Protein AF-0000000084444828 (afdb_homodimer)

Nearest PDB structures (foldseek):
  5mym-assembly2_C  TM=7.557E-01  e=2.556E-04  Mycobacterium tuberculosis H37Rv
  3hta-assembly1_B  TM=6.769E-01  e=1.733E-04  Streptomyces lividans
  5wm9-assembly1_A  TM=7.218E-01  e=3.956E-04  Mycobacterium tuberculosis H37Rv
  5nim-assembly1_A  TM=7.339E-01  e=4.359E-04  Mycobacterium tuberculosis
  3qpl-assembly1_A  TM=7.411E-01  e=9.949E-04  Mycobacterium tuberculosis

Structure (mmCIF, N/CA/C/O backbone):
data_AF-0000000084444828-model_v1
#
loop_
_entity.id
_entity.type
_entity.pdbx_description
1 polymer 'HTH tetR-type domain-containing protein'
#
loop_
_atom_site.group_PDB
_atom_site.id
_atom_site.type_symbol
_atom_site.label_atom_id
_atom_site.label_alt_id
_atom_site.label_comp_id
_atom_site.label_asym_id
_atom_site.label_entity_id
_atom_site.label_seq_id
_atom_site.pdbx_PDB_ins_code
_atom_site.Cartn_x
_atom_site.Cartn_y
_atom_site.Cartn_z
_atom_site.occupancy
_atom_site.B_iso_or_equiv
_atom_site.auth_seq_id
_atom_site.auth_comp_id
_atom_site.auth_asym_id
_atom_site.auth_atom_id
_atom_site.pdbx_PDB_model_num
ATOM 1 N N . MET A 1 1 ? -40.469 11.07 9.906 1 46.34 1 MET A N 1
ATOM 2 C CA . MET A 1 1 ? -39.156 10.492 9.641 1 46.34 1 MET A CA 1
ATOM 3 C C . MET A 1 1 ? -38.281 10.492 10.898 1 46.34 1 MET A C 1
ATOM 5 O O . MET A 1 1 ? -38.094 11.547 11.508 1 46.34 1 MET A O 1
ATOM 9 N N . ASP A 1 2 ? -38.031 9.398 11.523 1 54.06 2 ASP A N 1
ATOM 10 C CA . ASP A 1 2 ? -37.406 9.273 12.828 1 5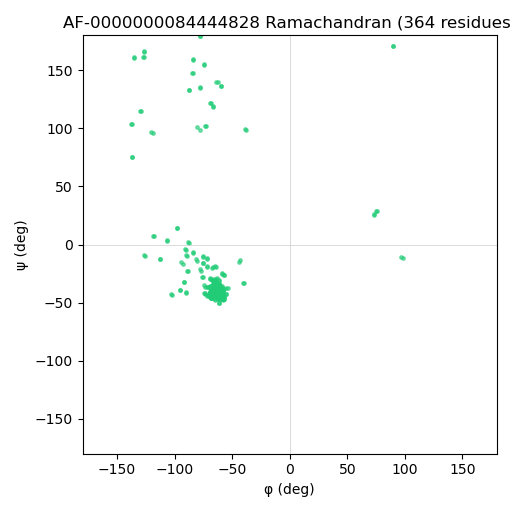4.06 2 ASP A CA 1
ATOM 11 C C . ASP A 1 2 ? -35.969 9.828 12.805 1 54.06 2 ASP A C 1
ATOM 13 O O . ASP A 1 2 ? -35.375 9.914 11.734 1 54.06 2 ASP A O 1
ATOM 17 N N . ASN A 1 3 ? -35.625 10.539 13.906 1 55 3 ASN A N 1
ATOM 18 C CA . ASN A 1 3 ? -34.344 11.172 14.102 1 55 3 ASN A CA 1
ATOM 19 C C . ASN A 1 3 ? -33.188 10.289 13.609 1 55 3 ASN A C 1
ATOM 21 O O . ASN A 1 3 ? -32.188 10.789 13.094 1 55 3 ASN A O 1
ATOM 25 N N . ARG A 1 4 ? -33.438 9.078 13.773 1 53.44 4 ARG A N 1
ATOM 26 C CA . ARG A 1 4 ? -32.406 8.125 13.367 1 53.44 4 ARG A CA 1
ATOM 27 C C . ARG A 1 4 ? -32.281 8.055 11.852 1 53.44 4 ARG A C 1
ATOM 29 O O . ARG A 1 4 ? -31.172 7.969 11.312 1 53.44 4 ARG A O 1
ATOM 36 N N . THR A 1 5 ? -33.375 8.016 11.203 1 54.97 5 THR A N 1
ATOM 37 C CA . THR A 1 5 ? -33.375 7.992 9.742 1 54.97 5 THR A CA 1
ATOM 38 C C . THR A 1 5 ? -32.781 9.273 9.172 1 54.97 5 THR A C 1
ATOM 40 O O . THR A 1 5 ? -32.031 9.234 8.195 1 54.97 5 THR A O 1
ATOM 43 N N . ARG A 1 6 ? -33.188 10.32 9.742 1 57.5 6 ARG A N 1
ATOM 44 C CA . ARG A 1 6 ? -32.656 11.609 9.289 1 57.5 6 ARG A CA 1
ATOM 45 C C . ARG A 1 6 ? -31.141 11.688 9.477 1 57.5 6 ARG A C 1
ATOM 47 O O . ARG A 1 6 ? -30.438 12.227 8.625 1 57.5 6 ARG A O 1
ATOM 54 N N . SER A 1 7 ? -30.734 11.023 10.562 1 69.31 7 SER A N 1
ATOM 55 C CA . SER A 1 7 ? -29.312 11 10.883 1 69.31 7 SER A CA 1
ATOM 56 C C . SER A 1 7 ? -28.531 10.164 9.867 1 69.31 7 SER A C 1
ATOM 58 O O . SER A 1 7 ? -27.469 10.578 9.414 1 69.31 7 SER A O 1
ATOM 60 N N . HIS A 1 8 ? -29.234 9.148 9.492 1 71.06 8 HIS A N 1
ATOM 61 C CA . HIS A 1 8 ? -28.578 8.266 8.531 1 71.06 8 HIS A CA 1
ATOM 62 C C . HIS A 1 8 ? -28.531 8.914 7.148 1 71.06 8 HIS A C 1
ATOM 64 O O . HIS A 1 8 ? -27.5 8.852 6.477 1 71.06 8 HIS A O 1
ATOM 70 N N . ARG A 1 9 ? -29.609 9.539 6.777 1 72.94 9 ARG A N 1
ATOM 71 C CA . ARG A 1 9 ? -29.641 10.219 5.492 1 72.94 9 ARG A CA 1
ATOM 72 C C . ARG A 1 9 ? -28.609 11.344 5.441 1 72.94 9 ARG A C 1
ATOM 74 O O . ARG A 1 9 ? -27.953 11.547 4.414 1 72.94 9 ARG A O 1
ATOM 81 N N . SER A 1 10 ? -28.5 11.953 6.566 1 82.94 10 SER A N 1
ATOM 82 C CA . SER A 1 10 ? -27.531 13.047 6.641 1 82.94 10 SER A CA 1
ATOM 83 C C . SER A 1 10 ? -26.094 12.523 6.539 1 82.94 10 SER A C 1
ATOM 85 O O . SER A 1 10 ? -25.266 13.102 5.836 1 82.94 10 SER A O 1
ATOM 87 N N . ARG A 1 11 ? -25.969 11.367 7.137 1 88.31 11 ARG A N 1
ATOM 88 C CA . ARG A 1 11 ? -24.625 10.789 7.125 1 88.31 11 ARG A CA 1
ATOM 89 C C . ARG A 1 11 ? -24.219 10.367 5.719 1 88.31 11 ARG A C 1
ATOM 91 O O . ARG A 1 11 ? -23.109 10.633 5.281 1 88.31 11 ARG A O 1
ATOM 98 N N . VAL A 1 12 ? -25.188 9.867 5.039 1 89.25 12 VAL A N 1
ATOM 99 C CA . VAL A 1 12 ? -24.938 9.414 3.678 1 89.25 12 VAL A CA 1
ATOM 100 C C . VAL A 1 12 ? -24.641 10.617 2.777 1 89.25 12 VAL A C 1
ATOM 102 O O . VAL A 1 12 ? -23.734 10.57 1.941 1 89.25 12 VAL A O 1
ATOM 105 N N . ALA A 1 13 ? -25.328 11.609 2.994 1 91.12 13 ALA A N 1
ATOM 106 C CA . ALA A 1 13 ? -25.141 12.82 2.207 1 91.12 13 ALA A CA 1
ATOM 107 C C . ALA A 1 13 ? -23.75 13.414 2.445 1 91.12 13 ALA A C 1
ATOM 109 O O . ALA A 1 13 ? -23.109 13.914 1.516 1 91.12 13 ALA A O 1
ATOM 110 N N . ILE A 1 14 ? -23.359 13.328 3.635 1 93.5 14 ILE A N 1
ATOM 111 C CA . ILE A 1 14 ? -22.047 13.867 3.992 1 93.5 14 ILE A CA 1
ATOM 112 C C . ILE A 1 14 ? -20.953 13.016 3.357 1 93.5 14 ILE A C 1
ATOM 114 O O . ILE A 1 14 ? -19.969 13.547 2.832 1 93.5 14 ILE A O 1
ATOM 118 N N . ILE A 1 15 ? -21.172 11.773 3.387 1 92.06 15 ILE A N 1
ATOM 119 C CA . ILE A 1 15 ? -20.203 10.859 2.793 1 92.06 15 ILE A CA 1
ATOM 120 C C . ILE A 1 15 ? -20.109 11.109 1.29 1 92.06 15 ILE A C 1
ATOM 122 O O . ILE A 1 15 ? -19.016 11.156 0.729 1 92.06 15 ILE A O 1
ATOM 126 N N . GLU A 1 16 ? -21.219 11.336 0.676 1 92.62 16 GLU A N 1
ATOM 127 C CA . GLU A 1 16 ? -21.25 11.633 -0.752 1 92.62 16 GLU A CA 1
ATOM 128 C C . GLU A 1 16 ? -20.547 12.961 -1.05 1 92.62 16 GLU A C 1
ATOM 130 O O . GLU A 1 16 ? -19.812 13.07 -2.023 1 92.62 16 GLU A O 1
ATOM 135 N N . ALA A 1 17 ? -20.812 13.867 -0.24 1 94.75 17 ALA A N 1
ATOM 136 C CA . ALA A 1 17 ? -20.156 15.164 -0.383 1 94.75 17 ALA A CA 1
ATOM 137 C C . ALA A 1 17 ? -18.641 15.039 -0.244 1 94.75 17 ALA A C 1
ATOM 139 O O . ALA A 1 17 ? -17.891 15.641 -1.01 1 94.75 17 ALA A O 1
ATOM 140 N N . ALA A 1 18 ? -18.266 14.25 0.75 1 94.25 18 ALA A N 1
ATOM 141 C CA . ALA A 1 18 ? -16.844 14.031 0.973 1 94.25 18 ALA A CA 1
ATOM 142 C C . ALA A 1 18 ? -16.188 13.359 -0.238 1 94.25 18 ALA A C 1
ATOM 144 O O . ALA A 1 18 ? -15.078 13.727 -0.634 1 94.25 18 ALA A O 1
ATOM 145 N N . LEU A 1 19 ? -16.859 12.445 -0.806 1 90.75 19 LEU A N 1
ATOM 146 C CA . LEU A 1 19 ? -16.375 11.758 -1.997 1 90.75 19 LEU A CA 1
ATOM 147 C C . LEU A 1 19 ? -16.203 12.742 -3.154 1 90.75 19 LEU A C 1
ATOM 149 O O . LEU A 1 19 ? -15.219 12.672 -3.893 1 90.75 19 LEU A O 1
ATOM 153 N N . HIS A 1 20 ? -17.109 13.617 -3.277 1 92.69 20 HIS A N 1
ATOM 154 C CA . HIS A 1 20 ? -17.031 14.625 -4.328 1 92.69 20 HIS A CA 1
ATOM 155 C C . HIS A 1 20 ? -15.844 15.555 -4.121 1 92.69 20 HIS A C 1
ATOM 157 O O . HIS A 1 20 ? -15.125 15.867 -5.07 1 92.69 20 HIS A O 1
ATOM 163 N N . VAL A 1 21 ? -15.695 15.961 -2.898 1 93.69 21 VAL A N 1
ATOM 164 C CA . VAL A 1 21 ? -14.578 16.844 -2.572 1 93.69 21 VAL A CA 1
ATOM 165 C C . VAL A 1 21 ? -13.258 16.141 -2.887 1 93.69 21 VAL A C 1
ATOM 167 O O . VAL A 1 21 ? -12.367 16.719 -3.502 1 93.69 21 VAL A O 1
ATOM 170 N N . LEU A 1 22 ? -13.219 14.898 -2.545 1 88.44 22 LEU A N 1
ATOM 171 C CA . LEU A 1 22 ? -12.008 14.109 -2.768 1 88.44 22 LEU A CA 1
ATOM 172 C C . LEU A 1 22 ? -11.727 13.953 -4.258 1 88.44 22 LEU A C 1
ATOM 174 O O . LEU A 1 22 ? -10.586 14.109 -4.703 1 88.44 22 LEU A O 1
ATOM 178 N N . ALA A 1 23 ? -12.742 13.711 -5 1 86 23 ALA A N 1
ATOM 179 C CA . ALA A 1 23 ? -12.617 13.469 -6.434 1 86 23 ALA A CA 1
ATOM 180 C C . ALA A 1 23 ? -12.211 14.742 -7.172 1 86 23 ALA A C 1
ATOM 182 O O . ALA A 1 23 ? -11.391 14.703 -8.094 1 86 23 ALA A O 1
ATOM 183 N N . ARG A 1 24 ? -12.703 15.781 -6.73 1 88 24 ARG A N 1
ATOM 184 C CA . ARG A 1 24 ? -12.523 17.031 -7.449 1 88 24 ARG A CA 1
ATOM 185 C C . ARG A 1 24 ? -11.266 17.766 -6.98 1 88 24 ARG A C 1
ATOM 187 O O . ARG A 1 24 ? -10.523 18.312 -7.789 1 88 24 ARG A O 1
ATOM 194 N N . ASN A 1 25 ? -11.047 17.75 -5.605 1 87 25 ASN A N 1
ATOM 195 C CA . ASN A 1 25 ? -10.031 18.641 -5.051 1 87 25 ASN A CA 1
ATOM 196 C C . ASN A 1 25 ? -8.852 17.859 -4.484 1 87 25 ASN A C 1
ATOM 198 O O . ASN A 1 25 ? -7.797 18.422 -4.207 1 87 25 ASN A O 1
ATOM 202 N N . GLY A 1 26 ? -9.031 16.578 -4.344 1 84.06 26 GLY A N 1
ATOM 203 C CA . GLY A 1 26 ? -7.957 15.758 -3.805 1 84.06 26 GLY A CA 1
ATOM 204 C C . GLY A 1 26 ? -7.992 15.641 -2.293 1 84.06 26 GLY A C 1
ATOM 205 O O . GLY A 1 26 ? -8.75 16.359 -1.629 1 84.06 26 GLY A O 1
ATOM 206 N N . ALA A 1 27 ? -7.164 14.773 -1.722 1 84.75 27 ALA A N 1
ATOM 207 C CA . ALA A 1 27 ? -7.156 14.438 -0.3 1 84.75 27 ALA A CA 1
ATOM 208 C C . ALA A 1 27 ? -6.691 15.625 0.541 1 84.75 27 ALA A C 1
ATOM 210 O O . ALA A 1 27 ? -7.164 15.82 1.664 1 84.75 27 ALA A O 1
ATOM 211 N N . GLY A 1 28 ? -5.812 16.328 0.036 1 82 28 GLY A N 1
ATOM 212 C CA . GLY A 1 28 ? -5.27 17.469 0.771 1 82 28 GLY A CA 1
ATOM 213 C C . GLY A 1 28 ? -6.297 18.547 1.034 1 82 28 GLY A C 1
ATOM 214 O O . GLY A 1 28 ? -6.117 19.375 1.936 1 82 28 GLY A O 1
ATOM 215 N N . GLN A 1 29 ? -7.344 18.531 0.3 1 86.88 29 GLN A N 1
ATOM 216 C CA . GLN A 1 29 ? -8.344 19.594 0.408 1 86.88 29 GLN A CA 1
ATOM 217 C C . GLN A 1 29 ? -9.602 19.078 1.111 1 86.88 29 GLN A C 1
ATOM 219 O O . GLN A 1 29 ? -10.609 19.797 1.177 1 86.88 29 GLN A O 1
ATOM 224 N N . LEU A 1 30 ? -9.516 17.875 1.54 1 91.5 30 LEU A N 1
ATOM 225 C CA . LEU A 1 30 ? -10.633 17.359 2.322 1 91.5 30 LEU A CA 1
ATOM 226 C C . LEU A 1 30 ? -10.648 17.969 3.719 1 91.5 30 LEU A C 1
ATOM 228 O O . LEU A 1 30 ? -9.844 17.594 4.578 1 91.5 30 LEU A O 1
ATOM 232 N N . THR A 1 31 ? -11.547 18.953 3.918 1 93.5 31 THR A N 1
ATOM 233 C CA . THR A 1 31 ? -11.734 19.594 5.215 1 93.5 31 THR A CA 1
ATOM 234 C C . THR A 1 31 ? -13.211 19.547 5.625 1 93.5 31 THR A C 1
ATOM 236 O O . THR A 1 31 ? -14.086 19.344 4.789 1 93.5 31 THR A O 1
ATOM 239 N N . LEU A 1 32 ? -13.391 19.75 6.914 1 95.44 32 LEU A N 1
ATOM 240 C CA . LEU A 1 32 ? -14.773 19.812 7.387 1 95.44 32 LEU A CA 1
ATOM 241 C C . LEU A 1 32 ? -15.539 20.938 6.684 1 95.44 32 LEU A C 1
ATOM 243 O O . LEU A 1 32 ? -16.688 20.75 6.277 1 95.44 32 LEU A O 1
ATOM 247 N N . ASP A 1 33 ? -14.836 22.016 6.43 1 96.25 33 ASP A N 1
ATOM 248 C CA . ASP A 1 33 ? -15.461 23.156 5.766 1 96.25 33 ASP A CA 1
ATOM 249 C C . ASP A 1 33 ? -15.82 22.828 4.32 1 96.25 33 ASP A C 1
ATOM 251 O O . ASP A 1 33 ? -16.922 23.125 3.861 1 96.25 33 ASP A O 1
ATOM 255 N N . ALA A 1 34 ? -14.945 22.25 3.643 1 96.38 34 ALA A N 1
ATOM 256 C CA . ALA A 1 34 ? -15.172 21.906 2.242 1 96.38 34 ALA A CA 1
ATOM 257 C C . ALA A 1 34 ? -16.328 20.922 2.1 1 96.38 34 ALA A C 1
ATOM 259 O O . ALA A 1 34 ? -17.156 21.047 1.195 1 96.38 34 ALA A O 1
ATOM 260 N N . VAL A 1 35 ? -16.344 19.938 3 1 96.69 35 VAL A N 1
ATOM 261 C CA . VAL A 1 35 ? -17.375 18.906 2.953 1 96.69 35 VAL A CA 1
ATOM 262 C C . VAL A 1 35 ? -18.734 19.516 3.293 1 96.69 35 VAL A C 1
ATOM 264 O O . VAL A 1 35 ? -19.734 19.219 2.643 1 96.69 35 VAL A O 1
ATOM 267 N N . ALA A 1 36 ? -18.734 20.375 4.305 1 96.5 36 ALA A N 1
ATOM 268 C CA . ALA A 1 36 ? -19.984 21.047 4.68 1 96.5 36 ALA A CA 1
ATOM 269 C C . ALA A 1 36 ? -20.531 21.859 3.518 1 96.5 36 ALA A C 1
ATOM 271 O O . ALA A 1 36 ? -21.719 21.781 3.201 1 96.5 36 ALA A O 1
ATOM 272 N N . ARG A 1 37 ? -19.688 22.609 2.877 1 96.69 37 ARG A N 1
ATOM 273 C CA . ARG A 1 37 ? -20.078 23.422 1.732 1 96.69 37 ARG A CA 1
ATOM 274 C C . ARG A 1 37 ? -20.641 22.562 0.607 1 96.69 37 ARG A C 1
ATOM 276 O O . ARG A 1 37 ? -21.688 22.875 0.025 1 96.69 37 ARG A O 1
ATOM 283 N N . GLU A 1 38 ? -19.969 21.5 0.337 1 95.88 38 GLU A N 1
ATOM 284 C CA . GLU A 1 38 ? -20.391 20.578 -0.719 1 95.88 38 GLU A CA 1
ATOM 285 C C . GLU A 1 38 ? -21.75 19.953 -0.396 1 95.88 38 GLU A C 1
ATOM 287 O O . GLU A 1 38 ? -22.578 19.75 -1.291 1 95.88 38 GLU A O 1
ATOM 292 N N . ALA A 1 39 ? -21.953 19.656 0.87 1 95 39 ALA A N 1
ATOM 293 C CA . ALA A 1 39 ? -23.172 18.984 1.317 1 95 39 ALA A CA 1
ATOM 294 C C . ALA A 1 39 ? -24.312 19.984 1.479 1 95 39 ALA A C 1
ATOM 296 O O . ALA A 1 39 ? -25.469 19.594 1.664 1 95 39 ALA A O 1
ATOM 297 N N . GLY A 1 40 ? -23.984 21.266 1.459 1 95.62 40 GLY A N 1
ATOM 298 C CA . GLY A 1 40 ? -25 22.281 1.627 1 95.62 40 GLY A CA 1
ATOM 299 C C . GLY A 1 40 ? -25.484 22.406 3.057 1 95.62 40 GLY A C 1
ATOM 300 O O . GLY A 1 40 ? -26.672 22.656 3.293 1 95.62 40 GLY A O 1
ATOM 301 N N . ILE A 1 41 ? -24.656 22.109 3.979 1 94.75 41 ILE A N 1
ATOM 302 C CA . ILE A 1 41 ? -25.016 22.219 5.387 1 94.75 41 ILE A CA 1
ATOM 303 C C . ILE A 1 41 ? -23.984 23.062 6.121 1 94.75 41 ILE A C 1
ATOM 305 O O . ILE A 1 41 ? -22.938 23.406 5.562 1 94.75 41 ILE A O 1
ATOM 309 N N . SER A 1 42 ? -24.359 23.453 7.301 1 93.69 42 SER A N 1
ATOM 310 C CA . SER A 1 42 ? -23.422 24.219 8.102 1 93.69 42 SER A CA 1
ATOM 311 C C . SER A 1 42 ? -22.312 23.344 8.664 1 93.69 42 SER A C 1
ATOM 313 O O . SER A 1 42 ? -22.469 22.125 8.766 1 93.69 42 SER A O 1
ATOM 315 N N . LYS A 1 43 ? -21.172 23.938 8.938 1 92.94 43 LYS A N 1
ATOM 316 C CA . LYS A 1 43 ? -20.094 23.219 9.586 1 92.94 43 LYS A CA 1
ATOM 317 C C . LYS A 1 43 ? -20.562 22.562 10.891 1 92.94 43 LYS A C 1
ATOM 319 O O . LYS A 1 43 ? -20.172 21.438 11.211 1 92.94 43 LYS A O 1
ATOM 324 N N . GLY A 1 44 ? -21.438 23.312 11.578 1 92.12 44 GLY A N 1
ATOM 325 C CA . GLY A 1 44 ? -22.016 22.766 12.789 1 92.12 44 GLY A CA 1
ATOM 326 C C . GLY A 1 44 ? -22.875 21.531 12.539 1 92.12 44 GLY A C 1
ATOM 327 O O . GLY A 1 44 ? -22.797 20.562 13.289 1 92.12 44 GLY A O 1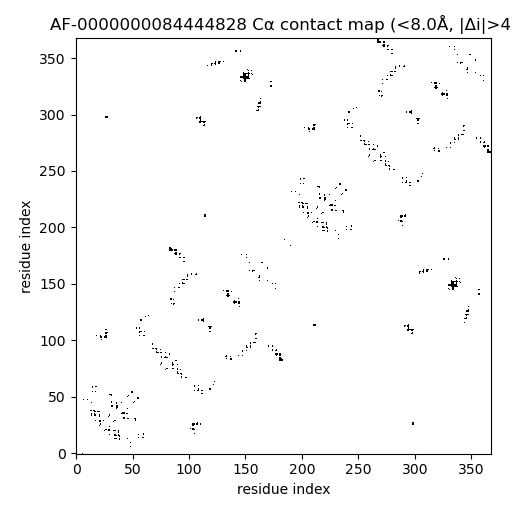
ATOM 328 N N . GLY A 1 45 ? -23.641 21.625 11.555 1 91.38 45 GLY A N 1
ATOM 329 C CA . GLY A 1 45 ? -24.453 20.484 11.164 1 91.38 45 GLY A CA 1
ATOM 330 C C . GLY A 1 45 ? -23.609 19.266 10.82 1 91.38 45 GLY A C 1
ATOM 331 O O . GLY A 1 45 ? -23.984 18.141 11.156 1 91.38 45 GLY A O 1
ATOM 332 N N . LEU A 1 46 ? -22.484 19.469 10.133 1 94.44 46 LEU A N 1
ATOM 333 C CA . LEU A 1 46 ? -21.578 18.375 9.805 1 94.44 46 LEU A CA 1
ATOM 334 C C . LEU A 1 46 ? -20.938 17.797 11.062 1 94.44 46 LEU A C 1
ATOM 336 O O . LEU A 1 46 ? -20.828 16.578 11.211 1 94.44 46 LEU A O 1
ATOM 340 N N . MET A 1 47 ? -20.609 18.703 12.008 1 93.94 47 MET A N 1
ATOM 341 C CA . MET A 1 47 ? -19.844 18.312 13.188 1 93.94 47 MET A CA 1
ATOM 342 C C . MET A 1 47 ? -20.703 17.469 14.141 1 93.94 47 MET A C 1
ATOM 344 O O . MET A 1 47 ? -20.172 16.734 14.977 1 93.94 47 MET A O 1
ATOM 348 N N . HIS A 1 48 ? -22.016 17.562 13.961 1 92.44 48 HIS A N 1
ATOM 349 C CA . HIS A 1 48 ? -22.906 16.688 14.734 1 92.44 48 HIS A CA 1
ATOM 350 C C . HIS A 1 48 ? -22.672 15.219 14.375 1 92.44 48 HIS A C 1
ATOM 352 O O . HIS A 1 48 ? -22.797 14.344 15.234 1 92.44 48 HIS A O 1
ATOM 358 N N . GLN A 1 49 ? -22.266 15.039 13.148 1 92.56 49 GLN A N 1
ATOM 359 C CA . GLN A 1 49 ? -22.078 13.672 12.664 1 92.56 49 GLN A CA 1
ATOM 360 C C . GLN A 1 49 ? -20.594 13.297 12.625 1 92.56 49 GLN A C 1
ATOM 362 O O . GLN A 1 49 ? -20.234 12.164 12.945 1 92.56 49 GLN A O 1
A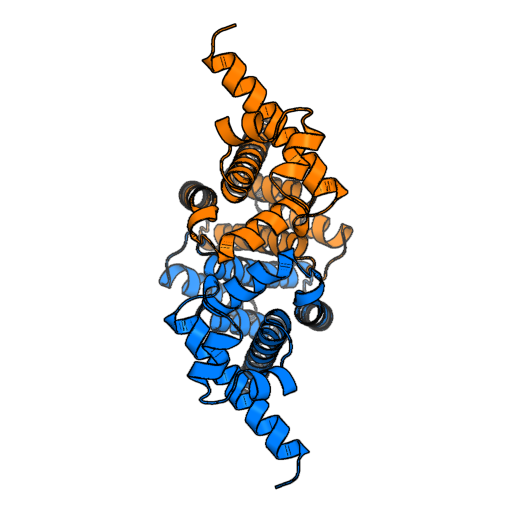TOM 367 N N . PHE A 1 50 ? -19.859 14.227 12.172 1 94.94 50 PHE A N 1
ATOM 368 C CA . PHE A 1 50 ? -18.422 14.023 12.039 1 94.94 50 PHE A CA 1
ATOM 369 C C . PHE A 1 50 ? -17.656 15.188 12.672 1 94.94 50 PHE A C 1
ATOM 371 O O . PHE A 1 50 ? -17.562 16.266 12.086 1 94.94 50 PHE A O 1
ATOM 378 N N . ARG A 1 51 ? -16.953 14.82 13.695 1 93.56 51 ARG A N 1
ATOM 379 C CA . ARG A 1 51 ? -16.312 15.875 14.461 1 93.56 51 ARG A CA 1
ATOM 380 C C . ARG A 1 51 ? -14.922 16.188 13.898 1 93.56 51 ARG A C 1
ATOM 382 O O . ARG A 1 51 ? -14.375 17.266 14.141 1 93.56 51 ARG A O 1
ATOM 389 N N . THR A 1 52 ? -14.391 15.156 13.195 1 91.69 52 THR A N 1
ATOM 390 C CA . THR A 1 52 ? -13.039 15.344 12.68 1 91.69 52 THR A CA 1
ATOM 391 C C . THR A 1 52 ? -12.938 14.875 11.234 1 91.69 52 THR A C 1
ATOM 393 O O . THR A 1 52 ? -13.781 14.109 10.766 1 91.69 52 THR A O 1
ATOM 396 N N . LYS A 1 53 ? -11.945 15.328 10.578 1 90.38 53 LYS A N 1
ATOM 397 C CA . LYS A 1 53 ? -11.625 14.883 9.227 1 90.38 53 LYS A CA 1
ATOM 398 C C . LYS A 1 53 ? -11.367 13.375 9.195 1 90.38 53 LYS A C 1
ATOM 400 O O . LYS A 1 53 ? -11.789 12.688 8.266 1 90.38 53 LYS A O 1
ATOM 405 N N . GLU A 1 54 ? -10.742 12.891 10.195 1 89.94 54 GLU A N 1
ATOM 406 C CA . GLU A 1 54 ? -10.414 11.469 10.297 1 89.94 54 GLU A CA 1
ATOM 407 C C . GLU A 1 54 ? -11.68 10.625 10.391 1 89.94 54 GLU A C 1
ATOM 409 O O . GLU A 1 54 ? -11.734 9.516 9.852 1 89.94 54 GLU A O 1
ATOM 414 N N . ALA A 1 55 ? -12.586 11.164 11.047 1 92.69 55 ALA A N 1
ATOM 415 C CA . ALA A 1 55 ? -13.859 10.445 11.148 1 92.69 55 ALA A CA 1
ATOM 416 C C . ALA A 1 55 ? -14.523 10.312 9.781 1 92.69 55 ALA A C 1
ATOM 418 O O . ALA A 1 55 ? -15.133 9.289 9.477 1 92.69 55 ALA A O 1
ATOM 419 N N . ILE A 1 56 ? -14.406 11.352 9.008 1 93.5 56 ILE A N 1
ATOM 420 C CA . ILE A 1 56 ? -14.945 11.312 7.652 1 93.5 56 ILE A CA 1
ATOM 421 C C . ILE A 1 56 ? -14.18 10.281 6.824 1 93.5 56 ILE A C 1
ATOM 423 O O . ILE A 1 56 ? -14.781 9.477 6.109 1 93.5 56 ILE A O 1
ATOM 427 N N . ILE A 1 57 ? -12.922 10.289 6.949 1 92.5 57 ILE A N 1
ATOM 428 C CA . ILE A 1 57 ? -12.062 9.375 6.203 1 92.5 57 ILE A CA 1
ATOM 429 C C . ILE A 1 57 ? -12.391 7.93 6.586 1 92.5 57 ILE A C 1
ATOM 431 O O . ILE A 1 57 ? -12.484 7.059 5.719 1 92.5 57 ILE A O 1
ATOM 435 N N . LYS A 1 58 ? -12.539 7.719 7.836 1 92.12 58 LYS A N 1
ATOM 436 C CA . LYS A 1 58 ? -12.914 6.387 8.305 1 92.12 58 LYS A CA 1
ATOM 437 C C . LYS A 1 58 ? -14.242 5.945 7.691 1 92.12 58 LYS A C 1
ATOM 439 O O . LYS A 1 58 ? -14.383 4.793 7.273 1 92.12 58 LYS A O 1
ATOM 444 N N . ALA A 1 59 ? -15.141 6.875 7.68 1 92.94 59 ALA A N 1
ATOM 445 C CA . ALA A 1 59 ? -16.453 6.562 7.102 1 92.94 59 ALA A CA 1
ATOM 446 C C . ALA A 1 59 ? -16.328 6.273 5.609 1 92.94 59 ALA A C 1
ATOM 448 O O . ALA A 1 59 ? -17.016 5.391 5.09 1 92.94 59 ALA A O 1
ATOM 449 N N . LEU A 1 60 ? -15.508 6.984 4.945 1 92.56 60 LEU A N 1
ATOM 450 C CA . LEU A 1 60 ? -15.258 6.758 3.525 1 92.56 60 LEU A CA 1
ATOM 451 C C . LEU A 1 60 ? -14.633 5.387 3.295 1 92.56 60 LEU A C 1
ATOM 453 O O . LEU A 1 60 ? -15.031 4.668 2.373 1 92.56 60 LEU A O 1
ATOM 457 N N . LEU A 1 61 ? -13.711 5.035 4.102 1 91.69 61 LEU A N 1
ATOM 458 C CA . LEU A 1 61 ? -13.078 3.719 4.016 1 91.69 61 LEU A CA 1
ATOM 459 C C . LEU A 1 61 ? -14.109 2.611 4.234 1 91.69 61 LEU A C 1
ATOM 461 O O . LEU A 1 61 ? -14.141 1.636 3.48 1 91.69 61 LEU A O 1
ATOM 465 N N . GLU A 1 62 ? -14.898 2.789 5.215 1 91.25 62 GLU A N 1
ATOM 466 C CA . GLU A 1 62 ? -15.93 1.795 5.508 1 91.25 62 GLU A CA 1
ATOM 467 C C . GLU A 1 62 ? -16.906 1.654 4.348 1 91.25 62 GLU A C 1
ATOM 469 O O . GLU A 1 62 ? -17.344 0.546 4.023 1 91.25 62 GLU A O 1
ATOM 474 N N . HIS A 1 63 ? -17.25 2.781 3.852 1 89.94 63 HIS A N 1
ATOM 475 C CA . HIS A 1 63 ? -18.125 2.775 2.682 1 89.94 63 HIS A CA 1
ATOM 476 C C . HIS A 1 63 ? -17.484 2.008 1.527 1 89.94 63 HIS A C 1
ATOM 478 O O . HIS A 1 63 ? -18.156 1.229 0.849 1 89.94 63 HIS A O 1
ATOM 484 N N . HIS A 1 64 ? -16.281 2.18 1.309 1 90.12 64 HIS A N 1
ATOM 485 C CA . HIS A 1 64 ? -15.555 1.491 0.248 1 90.12 64 HIS A CA 1
ATOM 486 C C . HIS A 1 64 ? -15.484 -0.009 0.512 1 90.12 64 HIS A C 1
ATOM 488 O O . HIS A 1 64 ? -15.695 -0.814 -0.397 1 90.12 64 HIS A O 1
ATOM 494 N N . ILE A 1 65 ? -15.195 -0.352 1.712 1 91.31 65 ILE A N 1
ATOM 495 C CA . ILE A 1 65 ? -15.109 -1.757 2.096 1 91.31 65 ILE A CA 1
ATOM 496 C C . ILE A 1 65 ? -16.453 -2.443 1.845 1 91.31 65 ILE A C 1
ATOM 498 O O . ILE A 1 65 ? -16.5 -3.531 1.269 1 91.31 65 ILE A O 1
ATOM 502 N N . THR A 1 66 ? -17.484 -1.784 2.238 1 92.31 66 THR A N 1
ATOM 503 C CA . THR A 1 66 ? -18.828 -2.338 2.055 1 92.31 66 THR A CA 1
ATOM 504 C C . THR A 1 66 ? -19.141 -2.51 0.572 1 92.31 66 THR A C 1
ATOM 506 O O . THR A 1 66 ? -19.719 -3.52 0.169 1 92.31 66 THR A O 1
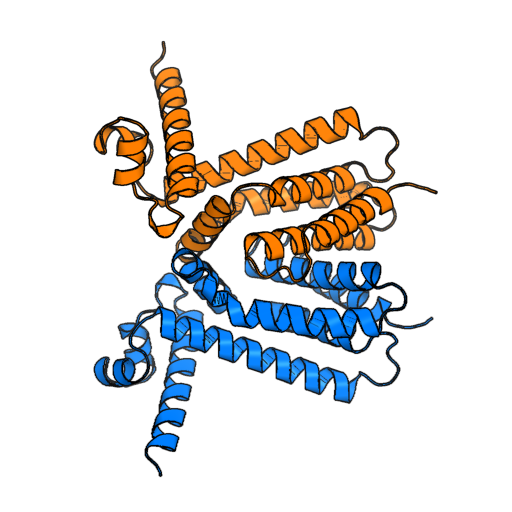ATOM 509 N N . TYR A 1 67 ? -18.781 -1.553 -0.176 1 91.94 67 TYR A N 1
ATOM 510 C CA . TYR A 1 67 ? -19 -1.624 -1.617 1 91.94 67 TYR A CA 1
ATOM 511 C C . TYR A 1 67 ? -18.281 -2.834 -2.213 1 91.94 67 TYR A C 1
ATOM 513 O O . TYR A 1 67 ? -18.875 -3.6 -2.975 1 91.94 67 TYR A O 1
ATOM 521 N N . ILE A 1 68 ? -17.062 -3.066 -1.894 1 94.31 68 ILE A N 1
ATOM 522 C CA . ILE A 1 68 ? -16.266 -4.156 -2.453 1 94.31 68 ILE A CA 1
ATOM 523 C C . ILE A 1 68 ? -16.812 -5.496 -1.962 1 94.31 68 ILE A C 1
ATOM 525 O O . ILE A 1 68 ? -16.875 -6.469 -2.721 1 94.31 68 ILE A O 1
ATOM 529 N N . GLU A 1 69 ? -17.188 -5.531 -0.701 1 94.19 69 GLU A N 1
ATOM 530 C CA . GLU A 1 69 ? -17.766 -6.758 -0.163 1 94.19 69 GLU A CA 1
ATOM 531 C C . GLU A 1 69 ? -19.047 -7.137 -0.913 1 94.19 69 GLU A C 1
ATOM 533 O O . GLU A 1 69 ? -19.266 -8.312 -1.223 1 94.19 69 GLU A O 1
ATOM 538 N N . THR A 1 70 ? -19.859 -6.141 -1.143 1 96.38 70 THR A N 1
ATOM 539 C CA . THR A 1 70 ? -21.094 -6.383 -1.897 1 96.38 70 THR A CA 1
ATOM 540 C C . THR A 1 70 ? -20.766 -6.852 -3.314 1 96.38 70 THR A C 1
ATOM 542 O O . THR A 1 70 ? -21.375 -7.797 -3.816 1 96.38 70 THR A O 1
ATOM 545 N N . PHE A 1 71 ? -19.812 -6.227 -3.924 1 96.25 71 PHE A N 1
ATOM 546 C CA . PHE A 1 71 ? -19.359 -6.617 -5.254 1 96.25 71 PHE A CA 1
ATOM 547 C C . PHE A 1 71 ? -18.906 -8.07 -5.262 1 96.25 71 PHE A C 1
ATOM 549 O O . PHE A 1 71 ? -19.266 -8.828 -6.164 1 96.25 71 PHE A O 1
ATOM 556 N N . GLN A 1 72 ? -18.141 -8.461 -4.289 1 95 72 GLN A N 1
ATOM 557 C CA . GLN A 1 72 ? -17.609 -9.82 -4.195 1 95 72 GLN A CA 1
ATOM 558 C C . GLN A 1 72 ? -18.734 -10.836 -4.008 1 95 72 GLN A C 1
ATOM 560 O O . GLN A 1 72 ? -18.688 -11.93 -4.574 1 95 72 GLN A O 1
ATOM 565 N N . LYS A 1 73 ? -19.719 -10.469 -3.201 1 95.88 73 LYS A N 1
ATOM 566 C CA . LYS A 1 73 ? -20.875 -11.344 -3.008 1 95.88 73 LYS A CA 1
ATOM 567 C C . LYS A 1 73 ? -21.625 -11.555 -4.316 1 95.88 73 LYS A C 1
ATOM 569 O O . LYS A 1 73 ? -22 -12.68 -4.652 1 95.88 73 LYS A O 1
ATOM 574 N N . ASP A 1 74 ? -21.859 -10.469 -4.996 1 97.19 74 ASP A N 1
ATOM 575 C CA . ASP A 1 74 ? -22.547 -10.547 -6.289 1 97.19 74 ASP A CA 1
ATOM 576 C C . ASP A 1 74 ? -21.734 -11.367 -7.281 1 97.19 74 ASP A C 1
ATOM 578 O O . ASP A 1 74 ? -22.281 -12.156 -8.047 1 97.19 74 ASP A O 1
ATOM 582 N N . TYR A 1 75 ? -20.438 -11.195 -7.301 1 95.19 75 TYR A N 1
ATOM 583 C CA . TYR A 1 75 ? -19.531 -11.961 -8.164 1 95.19 75 TYR A CA 1
ATOM 584 C C . TYR A 1 75 ? -19.688 -13.453 -7.91 1 95.19 75 TYR A C 1
ATOM 586 O O . TYR A 1 75 ? -19.75 -14.242 -8.852 1 95.19 75 TYR A O 1
ATOM 594 N N . LEU A 1 76 ? -19.703 -13.836 -6.672 1 93.81 76 LEU A N 1
ATOM 595 C CA . LEU A 1 76 ? -19.812 -15.242 -6.301 1 93.81 76 LEU A CA 1
ATOM 596 C C . LEU A 1 76 ? -21.141 -15.828 -6.754 1 93.81 76 LEU A C 1
ATOM 598 O O . LEU A 1 76 ? -21.188 -16.969 -7.23 1 93.81 76 LEU A O 1
ATOM 602 N N . LEU A 1 77 ? -22.188 -15.047 -6.609 1 95.31 77 LEU A N 1
ATOM 603 C CA . LEU A 1 77 ? -23.516 -15.5 -7.012 1 95.31 77 LEU A CA 1
ATOM 604 C C . LEU A 1 77 ? -23.578 -15.734 -8.516 1 95.31 77 LEU A C 1
ATOM 606 O O . LEU A 1 77 ? -24.219 -16.688 -8.977 1 95.31 77 LEU A O 1
ATOM 610 N N . GLU A 1 78 ? -22.844 -14.969 -9.18 1 94.56 78 GLU A N 1
ATOM 611 C CA . GLU A 1 78 ? -22.922 -15.008 -10.641 1 94.56 78 GLU A CA 1
ATOM 612 C C . GLU A 1 78 ? -21.922 -15.984 -11.234 1 94.56 78 GLU A C 1
ATOM 614 O O . GLU A 1 78 ? -22.172 -16.594 -12.273 1 94.56 78 GLU A O 1
ATOM 619 N N . ASN A 1 79 ? -20.781 -16.109 -10.547 1 90.19 79 ASN A N 1
ATOM 620 C CA . ASN A 1 79 ? -19.656 -16.797 -11.18 1 90.19 79 ASN A CA 1
ATOM 621 C C . ASN A 1 79 ? -19.141 -17.938 -10.305 1 90.19 79 ASN A C 1
ATOM 623 O O . ASN A 1 79 ? -18.297 -18.719 -10.742 1 90.19 79 ASN A O 1
ATOM 627 N N . GLY A 1 80 ? -19.609 -18 -9.125 1 86 80 GLY A N 1
ATOM 628 C CA . GLY A 1 80 ? -18.953 -18.844 -8.133 1 86 80 GLY A CA 1
ATOM 629 C C . GLY A 1 80 ? -19.109 -20.328 -8.422 1 86 80 GLY A C 1
ATOM 630 O O . GLY A 1 80 ? -18.219 -21.109 -8.109 1 86 80 GLY A O 1
ATOM 631 N N . ASP A 1 81 ? -20.188 -20.547 -9.039 1 86.5 81 ASP A N 1
ATOM 632 C CA . ASP A 1 81 ? -20.453 -21.953 -9.281 1 86.5 81 ASP A CA 1
ATOM 633 C C . ASP A 1 81 ? -19.469 -22.547 -10.281 1 86.5 81 ASP A C 1
ATOM 635 O O . ASP A 1 81 ? -19.25 -21.984 -11.359 1 86.5 81 ASP A O 1
ATOM 639 N N . GLY A 1 82 ? -18.734 -23.594 -9.867 1 84.31 82 GLY A N 1
ATOM 640 C CA . GLY A 1 82 ? -17.844 -24.297 -10.773 1 84.31 82 GLY A CA 1
ATOM 641 C C . GLY A 1 82 ? -16.406 -23.844 -10.695 1 84.31 82 GLY A C 1
ATOM 642 O O . GLY A 1 82 ? -15.516 -24.484 -11.266 1 84.31 82 GLY A O 1
ATOM 643 N N . LEU A 1 83 ? -16.203 -22.781 -10.023 1 87.12 83 LEU A N 1
ATOM 644 C CA . LEU A 1 83 ? -14.82 -22.328 -9.867 1 87.12 83 LEU A CA 1
ATOM 645 C C . LEU A 1 83 ? -14.094 -23.156 -8.812 1 87.12 83 LEU A C 1
ATOM 647 O O . LEU A 1 83 ? -14.664 -23.5 -7.777 1 87.12 83 LEU A O 1
ATOM 651 N N . PRO A 1 84 ? -12.891 -23.547 -9.141 1 87.75 84 PRO A N 1
ATOM 652 C CA . PRO A 1 84 ? -12.133 -24.328 -8.164 1 87.75 84 PRO A CA 1
ATOM 653 C C . PRO A 1 84 ? -11.867 -23.562 -6.871 1 87.75 84 PRO A C 1
ATOM 655 O O . PRO A 1 84 ? -11.805 -24.172 -5.793 1 87.75 84 PRO A O 1
ATOM 658 N N . GLN A 1 85 ? -11.727 -22.297 -6.949 1 92.38 85 GLN A N 1
ATOM 659 C CA . GLN A 1 85 ? -11.484 -21.422 -5.797 1 92.38 85 GLN A CA 1
ATOM 660 C C . GLN A 1 85 ? -12.328 -20.156 -5.875 1 92.38 85 GLN A C 1
ATOM 662 O O . GLN A 1 85 ? -11.805 -19.062 -6.121 1 92.38 85 GLN A O 1
ATOM 667 N N . PRO A 1 86 ? -13.578 -20.312 -5.598 1 91.94 86 PRO A N 1
ATOM 668 C CA . PRO A 1 86 ? -14.508 -19.203 -5.797 1 91.94 86 PRO A CA 1
ATOM 669 C C . PRO A 1 86 ? -14.188 -18 -4.898 1 91.94 86 PRO A C 1
ATOM 671 O O . PRO A 1 86 ? -14.305 -16.859 -5.332 1 91.94 86 PRO A O 1
ATOM 674 N N . GLU A 1 87 ? -13.789 -18.219 -3.664 1 93.12 87 GLU A N 1
ATOM 675 C CA . GLU A 1 87 ? -13.492 -17.125 -2.748 1 93.12 87 GLU A CA 1
ATOM 676 C C . GLU A 1 87 ? -12.281 -16.328 -3.217 1 93.12 87 GLU A C 1
ATOM 678 O O . GLU A 1 87 ? -12.281 -15.102 -3.164 1 93.12 87 GLU A O 1
ATOM 683 N N . LEU A 1 88 ? -11.297 -17.031 -3.648 1 94.56 88 LEU A N 1
ATOM 684 C CA . LEU A 1 88 ? -10.109 -16.359 -4.168 1 94.56 88 LEU A CA 1
ATOM 685 C C . LEU A 1 88 ? -10.453 -15.539 -5.41 1 94.56 88 LEU A C 1
ATOM 687 O O . LEU A 1 88 ? -10.016 -14.398 -5.543 1 94.56 88 LEU A O 1
ATOM 691 N N . SER A 1 89 ? -11.211 -16.188 -6.301 1 94.06 89 SER A N 1
ATOM 692 C CA . SER A 1 89 ? -11.617 -15.469 -7.512 1 94.06 89 SER A CA 1
ATOM 693 C C . SER A 1 89 ? -12.375 -14.195 -7.176 1 94.06 89 SER A C 1
ATOM 695 O O . SER A 1 89 ? -12.18 -13.164 -7.816 1 94.06 89 SER A O 1
ATOM 697 N N . ALA A 1 90 ? -13.188 -14.281 -6.16 1 94.38 90 ALA A N 1
ATOM 698 C CA . ALA A 1 90 ? -13.953 -13.117 -5.73 1 94.38 90 ALA A CA 1
ATOM 699 C C . ALA A 1 90 ? -13.039 -12.031 -5.172 1 94.38 90 ALA A C 1
ATOM 701 O O . ALA A 1 90 ? -13.25 -10.844 -5.418 1 94.38 90 ALA A O 1
ATOM 702 N N . GLU A 1 91 ? -12.086 -12.406 -4.398 1 95.31 91 GLU A N 1
ATOM 703 C CA . GLU A 1 91 ? -11.117 -11.461 -3.852 1 95.31 91 GLU A CA 1
ATOM 704 C C . GLU A 1 91 ? -10.352 -10.75 -4.965 1 95.31 91 GLU A C 1
ATOM 706 O O . GLU A 1 91 ? -10.195 -9.523 -4.93 1 95.31 91 GLU A O 1
ATOM 711 N N . ILE A 1 92 ? -9.906 -11.539 -5.914 1 96.06 92 ILE A N 1
ATOM 712 C CA . ILE A 1 92 ? -9.148 -10.984 -7.031 1 96.06 92 ILE A CA 1
ATOM 713 C C . ILE A 1 92 ? -10.031 -10.039 -7.836 1 96.06 92 ILE A C 1
ATOM 715 O O . ILE A 1 92 ? -9.602 -8.945 -8.211 1 96.06 92 ILE A O 1
ATOM 719 N N . ALA A 1 93 ? -11.242 -10.453 -8.07 1 95.62 93 ALA A N 1
ATOM 720 C CA . ALA A 1 93 ? -12.18 -9.586 -8.781 1 95.62 93 ALA A CA 1
ATOM 721 C C . ALA A 1 93 ? -12.414 -8.281 -8.016 1 95.62 93 ALA A C 1
ATOM 723 O O . ALA A 1 93 ? -12.523 -7.215 -8.625 1 95.62 93 ALA A O 1
ATOM 724 N N . GLY A 1 94 ? -12.523 -8.406 -6.738 1 95.56 94 GLY A N 1
ATOM 725 C CA . GLY A 1 94 ? -12.648 -7.227 -5.898 1 95.56 94 GLY A CA 1
ATOM 726 C C . GLY A 1 94 ? -11.461 -6.285 -6.004 1 95.56 94 GLY A C 1
ATOM 727 O O . GLY A 1 94 ? -11.641 -5.066 -6.09 1 95.56 94 GLY A O 1
ATOM 728 N N . ASP A 1 95 ? -10.258 -6.832 -5.98 1 96.25 95 ASP A N 1
ATOM 729 C CA . ASP A 1 95 ? -9.055 -6.02 -6.16 1 96.25 95 ASP A CA 1
ATOM 730 C C . ASP A 1 95 ? -9.07 -5.305 -7.508 1 96.25 95 ASP A C 1
ATOM 732 O O . ASP A 1 95 ? -8.742 -4.121 -7.594 1 96.25 95 ASP A O 1
ATOM 736 N N . ARG A 1 96 ? -9.422 -6.035 -8.523 1 96.19 96 ARG A N 1
ATOM 737 C CA . ARG A 1 96 ? -9.516 -5.453 -9.859 1 96.19 96 ARG A CA 1
ATOM 738 C C . ARG A 1 96 ? -10.508 -4.289 -9.883 1 96.19 96 ARG A C 1
ATOM 740 O O . ARG A 1 96 ? -10.203 -3.219 -10.406 1 96.19 96 ARG A O 1
ATOM 747 N N . GLU A 1 97 ? -11.641 -4.508 -9.328 1 95.19 97 GLU A N 1
ATOM 748 C CA . GLU A 1 97 ? -12.656 -3.463 -9.242 1 95.19 97 GLU A CA 1
ATOM 749 C C . GLU A 1 97 ? -12.125 -2.236 -8.508 1 95.19 97 GLU A C 1
ATOM 751 O O . GLU A 1 97 ? -12.367 -1.102 -8.922 1 95.19 97 GLU A O 1
ATOM 756 N N . ALA A 1 98 ? -11.422 -2.463 -7.492 1 93.5 98 ALA A N 1
ATOM 757 C CA . ALA A 1 98 ? -10.891 -1.386 -6.664 1 93.5 98 ALA A CA 1
ATOM 758 C C . ALA A 1 98 ? -9.883 -0.538 -7.441 1 93.5 98 ALA A C 1
ATOM 760 O O . ALA A 1 98 ? -9.727 0.654 -7.164 1 93.5 98 ALA A O 1
ATOM 761 N N . THR A 1 99 ? -9.172 -1.131 -8.391 1 93 99 THR A N 1
ATOM 762 C CA . THR A 1 99 ? -8.203 -0.375 -9.18 1 93 99 THR A CA 1
ATOM 763 C C . THR A 1 99 ? -8.914 0.648 -10.062 1 93 99 THR A C 1
ATOM 765 O O . THR A 1 99 ? -8.281 1.578 -10.57 1 93 99 THR A O 1
ATOM 768 N N . THR A 1 100 ? -10.164 0.479 -10.312 1 86.5 100 THR A N 1
ATOM 769 C CA . THR A 1 100 ? -10.898 1.356 -11.219 1 86.5 100 THR A CA 1
ATOM 770 C C . THR A 1 100 ? -11.508 2.529 -10.453 1 86.5 100 THR A C 1
ATOM 772 O O . THR A 1 100 ? -12.008 3.48 -11.055 1 86.5 100 THR A O 1
ATOM 775 N N . MET A 1 101 ? -11.461 2.502 -9.148 1 81.12 101 MET A N 1
ATOM 776 C CA . MET A 1 101 ? -12.062 3.533 -8.312 1 81.12 101 MET A CA 1
ATOM 777 C C . MET A 1 101 ? -11.117 4.723 -8.148 1 81.12 101 MET A C 1
ATOM 779 O O . MET A 1 101 ? -9.914 4.598 -8.367 1 81.12 101 MET A O 1
ATOM 783 N N . PRO A 1 102 ? -11.75 5.84 -7.789 1 74.12 102 PRO A N 1
ATOM 784 C CA . PRO A 1 102 ? -10.891 7.016 -7.613 1 74.12 102 PRO A CA 1
ATOM 785 C C . PRO A 1 102 ? -9.82 6.816 -6.543 1 74.12 102 PRO A C 1
ATOM 787 O O . PRO A 1 102 ? -10.125 6.344 -5.445 1 74.12 102 PRO A O 1
ATOM 790 N N . HIS A 1 103 ? -8.625 7.246 -6.836 1 80.88 103 HIS A N 1
ATOM 791 C CA . HIS A 1 103 ? -7.465 7.043 -5.98 1 80.88 103 HIS A CA 1
ATOM 792 C C . HIS A 1 103 ? -7.488 7.98 -4.777 1 80.88 103 HIS A C 1
ATOM 794 O O . HIS A 1 103 ? -6.738 7.785 -3.818 1 80.88 103 HIS A O 1
ATOM 800 N N . SER A 1 104 ? -8.383 8.883 -4.836 1 80.12 104 SER A N 1
ATOM 801 C CA . SER A 1 104 ? -8.391 9.953 -3.842 1 80.12 104 SER A CA 1
ATOM 802 C C . SER A 1 104 ? -8.719 9.406 -2.453 1 80.12 104 SER A C 1
ATOM 804 O O . SER A 1 104 ? -8.188 9.891 -1.451 1 80.12 104 SER A O 1
ATOM 806 N N . ILE A 1 105 ? -9.57 8.367 -2.414 1 83.19 105 ILE A N 1
ATOM 807 C CA . ILE A 1 105 ? -9.914 7.777 -1.125 1 83.19 105 ILE A CA 1
ATOM 808 C C . ILE A 1 105 ? -8.688 7.094 -0.529 1 83.19 105 ILE A C 1
ATOM 810 O O . ILE A 1 105 ? -8.367 7.289 0.647 1 83.19 105 ILE A O 1
ATOM 814 N N . ALA A 1 106 ? -8.023 6.355 -1.372 1 84.25 106 ALA A N 1
ATOM 815 C CA . ALA A 1 106 ? -6.809 5.676 -0.923 1 84.25 106 ALA A CA 1
ATOM 816 C C . ALA A 1 106 ? -5.773 6.676 -0.412 1 84.25 106 ALA A C 1
ATOM 818 O O . ALA A 1 106 ? -5.191 6.48 0.657 1 84.25 106 ALA A O 1
ATOM 819 N N . LEU A 1 107 ? -5.613 7.742 -1.087 1 84.38 107 LEU A N 1
ATOM 820 C CA . LEU A 1 107 ? -4.66 8.773 -0.691 1 84.38 107 LEU A CA 1
ATOM 821 C C . LEU A 1 107 ? -5.055 9.391 0.646 1 84.38 107 LEU A C 1
ATOM 823 O O . LEU A 1 107 ? -4.195 9.648 1.491 1 84.38 107 LEU A O 1
ATOM 827 N N . ALA A 1 108 ? -6.344 9.602 0.796 1 87.31 108 ALA A N 1
ATOM 828 C CA . ALA A 1 108 ? -6.832 10.172 2.053 1 87.31 108 ALA A CA 1
ATOM 829 C C . ALA A 1 108 ? -6.586 9.211 3.217 1 87.31 108 ALA A C 1
ATOM 831 O O . ALA A 1 108 ? -6.168 9.641 4.297 1 87.31 108 ALA A O 1
ATOM 832 N N . VAL A 1 109 ? -6.816 7.984 2.922 1 88.38 109 VAL A N 1
ATOM 833 C CA . VAL A 1 109 ? -6.633 6.969 3.955 1 88.38 109 VAL A CA 1
ATOM 834 C C . VAL A 1 109 ? -5.152 6.859 4.312 1 88.38 109 VAL A C 1
ATOM 836 O O . VAL A 1 109 ? -4.789 6.855 5.492 1 88.38 109 VAL A O 1
ATOM 839 N N . PHE A 1 110 ? -4.297 6.801 3.305 1 86.06 110 PHE A N 1
ATOM 840 C CA . PHE A 1 110 ? -2.861 6.719 3.553 1 86.06 110 PHE A CA 1
ATOM 841 C C . PHE A 1 110 ? -2.375 7.938 4.328 1 86.06 110 PHE A C 1
ATOM 843 O O . PHE A 1 110 ? -1.551 7.812 5.234 1 86.06 110 PHE A O 1
ATOM 850 N N . GLY A 1 111 ? -2.885 9.078 4.008 1 84.19 111 GLY A N 1
ATOM 851 C CA . GLY A 1 111 ? -2.539 10.297 4.727 1 84.19 111 GLY A CA 1
ATOM 852 C C . GLY A 1 111 ? -2.955 10.266 6.184 1 84.19 111 GLY A C 1
ATOM 853 O O . GLY A 1 111 ? -2.215 10.727 7.055 1 84.19 111 GLY A O 1
ATOM 854 N N . ALA A 1 112 ? -4.117 9.688 6.434 1 85.38 112 ALA A N 1
ATOM 855 C CA . ALA A 1 112 ? -4.664 9.664 7.789 1 85.38 112 ALA A CA 1
ATOM 856 C C . ALA A 1 112 ? -3.977 8.602 8.641 1 85.38 112 ALA A C 1
ATOM 858 O O . ALA A 1 112 ? -3.996 8.672 9.867 1 85.38 112 ALA A O 1
ATOM 859 N N . MET A 1 113 ? -3.379 7.648 8.016 1 84 113 MET A N 1
ATOM 860 C CA . MET A 1 113 ? -2.752 6.531 8.719 1 84 113 MET A CA 1
ATOM 861 C C . MET A 1 113 ? -1.553 7.008 9.531 1 84 113 MET A C 1
ATOM 863 O O . MET A 1 113 ? -1.198 6.391 10.539 1 84 113 MET A O 1
ATOM 867 N N . ALA A 1 114 ? -0.921 8.023 9.023 1 76.44 114 ALA A N 1
ATOM 868 C CA . ALA A 1 114 ? 0.213 8.57 9.766 1 76.44 114 ALA A CA 1
ATOM 869 C C . ALA A 1 114 ? -0.209 9.031 11.156 1 76.44 114 ALA A C 1
ATOM 871 O O . ALA A 1 114 ? 0.583 8.969 12.102 1 76.44 114 ALA A O 1
ATOM 872 N N . GLU A 1 115 ? -1.461 9.336 11.273 1 75.94 115 GLU A N 1
ATOM 873 C CA . GLU A 1 115 ? -1.993 9.812 12.547 1 75.94 115 GLU A CA 1
ATOM 874 C C . GLU A 1 115 ? -2.604 8.672 13.352 1 75.94 115 GLU A C 1
ATOM 876 O O . GLU A 1 115 ? -2.533 8.672 14.578 1 75.94 115 GLU A O 1
ATOM 881 N N . ASP A 1 116 ? -3.246 7.836 12.703 1 82.44 116 ASP A N 1
ATOM 882 C CA . ASP A 1 116 ? -3.898 6.699 13.344 1 82.44 116 ASP A CA 1
ATOM 883 C C . ASP A 1 116 ? -3.707 5.426 12.523 1 82.44 116 ASP A C 1
ATOM 885 O O . ASP A 1 116 ? -4.492 5.141 11.617 1 82.44 116 ASP A O 1
ATOM 889 N N . GLN A 1 117 ? -2.814 4.641 13.055 1 77.69 117 GLN A N 1
ATOM 890 C CA . GLN A 1 117 ? -2.465 3.434 12.312 1 77.69 117 GLN A CA 1
ATOM 891 C C . GLN A 1 117 ? -3.598 2.412 12.352 1 77.69 117 GLN A C 1
ATOM 893 O O . GLN A 1 117 ? -3.6 1.447 11.586 1 77.69 117 GLN A O 1
ATOM 898 N N . HIS A 1 118 ? -4.551 2.674 13.234 1 84.06 118 HIS A N 1
ATOM 899 C CA . HIS A 1 118 ? -5.633 1.711 13.391 1 84.06 118 HIS A CA 1
ATOM 900 C C . HIS A 1 118 ? -6.758 1.981 12.398 1 84.06 118 HIS A C 1
ATOM 902 O O . HIS A 1 118 ? -7.777 1.286 12.406 1 84.06 118 HIS A O 1
ATOM 908 N N . LEU A 1 119 ? -6.555 2.957 11.594 1 88.12 119 LEU A N 1
ATOM 909 C CA . LEU A 1 119 ? -7.551 3.309 10.586 1 88.12 119 LEU A CA 1
ATOM 910 C C . LEU A 1 119 ? -7.848 2.119 9.68 1 88.12 119 LEU A C 1
ATOM 912 O O . LEU A 1 119 ? -8.961 1.985 9.172 1 88.12 119 LEU A O 1
ATOM 916 N N . LEU A 1 120 ? -6.875 1.197 9.531 1 90.12 120 LEU A N 1
ATOM 917 C CA . LEU A 1 120 ? -7.035 0.075 8.617 1 90.12 120 LEU A CA 1
ATOM 918 C C . LEU A 1 120 ? -7.492 -1.175 9.359 1 90.12 120 LEU A C 1
ATOM 920 O O . LEU A 1 120 ? -7.473 -2.275 8.805 1 90.12 120 LEU A O 1
ATOM 924 N N . ALA A 1 121 ? -7.938 -0.979 10.586 1 91.19 121 ALA A N 1
ATOM 925 C CA . ALA A 1 121 ? -8.391 -2.113 11.383 1 91.19 121 ALA A CA 1
ATOM 926 C C . ALA A 1 121 ? -9.477 -2.9 10.656 1 91.19 121 ALA A C 1
ATOM 928 O O . ALA A 1 121 ? -9.422 -4.133 10.594 1 91.19 121 ALA A O 1
ATOM 929 N N . PRO A 1 122 ? -10.453 -2.207 10.016 1 90.62 122 PRO A N 1
ATOM 930 C CA . PRO A 1 122 ? -11.477 -2.975 9.305 1 90.62 122 PRO A CA 1
ATOM 931 C C . PRO A 1 122 ? -10.914 -3.773 8.141 1 90.62 122 PRO A C 1
ATOM 933 O O . PRO A 1 122 ? -11.398 -4.871 7.844 1 90.62 122 PRO A O 1
ATOM 936 N N . VAL A 1 123 ? -9.938 -3.283 7.504 1 91.5 123 VAL A N 1
ATOM 937 C CA . VAL A 1 123 ? -9.289 -3.971 6.391 1 91.5 123 VAL A CA 1
ATOM 938 C C . VAL A 1 123 ? -8.531 -5.191 6.91 1 91.5 123 VAL A C 1
ATOM 940 O O . VAL A 1 123 ? -8.586 -6.266 6.305 1 91.5 123 VAL A O 1
ATOM 943 N N . ARG A 1 124 ? -7.898 -4.973 8.016 1 91.69 124 ARG A N 1
ATOM 944 C CA . ARG A 1 124 ? -7.164 -6.066 8.641 1 91.69 124 ARG A CA 1
ATOM 945 C C . ARG A 1 124 ? -8.102 -7.199 9.039 1 91.69 124 ARG A C 1
ATOM 947 O O . ARG A 1 124 ? -7.793 -8.375 8.828 1 91.69 124 ARG A O 1
ATOM 954 N N . GLU A 1 125 ? -9.156 -6.848 9.625 1 90.81 125 GLU A N 1
ATOM 955 C CA . GLU A 1 125 ? -10.133 -7.844 10.055 1 90.81 125 GLU A CA 1
ATOM 956 C C . GLU A 1 125 ? -10.727 -8.586 8.867 1 90.81 125 GLU A C 1
ATOM 958 O O . GLU A 1 125 ? -10.922 -9.805 8.922 1 90.81 125 GLU A O 1
ATOM 963 N N . HIS A 1 126 ? -10.992 -7.84 7.859 1 90.19 126 HIS A N 1
ATOM 964 C CA . HIS A 1 126 ? -11.484 -8.461 6.637 1 90.19 126 HIS A CA 1
ATOM 965 C C . HIS A 1 126 ? -10.469 -9.453 6.074 1 90.19 126 HIS A C 1
ATOM 967 O O . HIS A 1 126 ? -10.828 -10.57 5.695 1 90.19 126 HIS A O 1
ATOM 973 N N . ALA A 1 127 ? -9.266 -9.047 6.043 1 91.12 127 ALA A N 1
ATOM 974 C CA . ALA A 1 127 ? -8.203 -9.891 5.508 1 91.12 127 ALA A CA 1
ATOM 975 C C . ALA A 1 127 ? -8.055 -11.172 6.324 1 91.12 127 ALA A C 1
ATOM 977 O O . ALA A 1 127 ? -7.895 -12.258 5.762 1 91.12 127 ALA A O 1
ATOM 978 N N . LYS A 1 128 ? -8.18 -11.07 7.582 1 88.81 128 LYS A N 1
ATOM 979 C CA . LYS A 1 128 ? -8.07 -12.227 8.469 1 88.81 128 LYS A CA 1
ATOM 980 C C . LYS A 1 128 ? -9.203 -13.211 8.219 1 88.81 128 LYS A C 1
ATOM 982 O O . LYS A 1 128 ? -8.977 -14.422 8.172 1 88.81 128 LYS A O 1
ATOM 987 N N . CYS A 1 129 ? -10.336 -12.711 8.07 1 88.38 129 CYS A N 1
ATOM 988 C CA . CYS A 1 129 ? -11.508 -13.555 7.832 1 88.38 129 CYS A CA 1
ATOM 989 C C . CYS A 1 129 ? -11.414 -14.242 6.473 1 88.38 129 CYS A C 1
ATOM 991 O O . CYS A 1 129 ? -11.672 -15.438 6.359 1 88.38 129 CYS A O 1
ATOM 993 N N . ARG A 1 130 ? -10.961 -13.508 5.535 1 89 130 ARG A N 1
ATOM 994 C CA . ARG A 1 130 ? -10.93 -14.023 4.172 1 89 130 ARG A CA 1
ATOM 995 C C . ARG A 1 130 ? -9.812 -15.055 3.996 1 89 130 ARG A C 1
ATOM 997 O O . ARG A 1 130 ? -9.977 -16.031 3.26 1 89 130 ARG A O 1
ATOM 1004 N N . THR A 1 131 ? -8.758 -14.828 4.664 1 87.69 131 THR A N 1
ATOM 1005 C CA . THR A 1 131 ? -7.629 -15.734 4.535 1 87.69 131 THR A CA 1
ATOM 1006 C C . THR A 1 131 ? -8.016 -17.141 4.988 1 87.69 131 THR A C 1
ATOM 1008 O O . THR A 1 131 ? -7.594 -18.125 4.383 1 87.69 131 THR A O 1
ATOM 1011 N N . ALA A 1 132 ? -8.828 -17.234 5.973 1 87.44 132 ALA A N 1
ATOM 1012 C CA . ALA A 1 132 ? -9.289 -18.547 6.445 1 87.44 132 ALA A CA 1
ATOM 1013 C C . ALA A 1 132 ? -10.125 -19.25 5.379 1 87.44 132 ALA A C 1
ATOM 1015 O O . ALA A 1 132 ? -9.977 -20.453 5.16 1 87.44 132 ALA A O 1
ATOM 1016 N N . LEU A 1 133 ? -10.938 -18.484 4.734 1 88.31 133 LEU A N 1
ATOM 1017 C CA . LEU A 1 133 ? -11.789 -19.047 3.689 1 88.31 133 LEU A CA 1
ATOM 1018 C C . LEU A 1 133 ? -10.961 -19.484 2.484 1 88.31 133 LEU A C 1
ATOM 1020 O O . LEU A 1 133 ? -11.203 -20.547 1.912 1 88.31 133 LEU A O 1
ATOM 1024 N N . LEU A 1 134 ? -10 -18.688 2.148 1 88.88 134 LEU A N 1
ATOM 1025 C CA . LEU A 1 134 ? -9.133 -19 1.014 1 88.88 134 LEU A CA 1
ATOM 1026 C C . LEU A 1 134 ? -8.344 -20.281 1.259 1 88.88 134 LEU A C 1
ATOM 1028 O O . LEU A 1 134 ? -8.234 -21.125 0.369 1 88.88 134 LEU A O 1
ATOM 1032 N N . ARG A 1 135 ? -7.84 -20.375 2.453 1 87.62 135 ARG A N 1
ATOM 1033 C CA . ARG A 1 135 ? -7.004 -21.531 2.795 1 87.62 135 ARG A CA 1
ATOM 1034 C C . ARG A 1 135 ? -7.824 -22.812 2.818 1 87.62 135 ARG A C 1
ATOM 1036 O O . ARG A 1 135 ? -7.336 -23.875 2.434 1 87.62 135 ARG A O 1
ATOM 1043 N N . SER A 1 136 ? -9.086 -22.672 3.162 1 88.25 136 SER A N 1
ATOM 1044 C CA . SER A 1 136 ? -9.938 -23.844 3.295 1 88.25 136 SER A CA 1
ATOM 1045 C C . SER A 1 136 ? -10.336 -24.406 1.932 1 88.25 136 SER A C 1
ATOM 1047 O O . SER A 1 136 ? -10.523 -25.609 1.775 1 88.25 136 SER A O 1
ATOM 1049 N N . GLU A 1 137 ? -10.406 -23.609 0.938 1 89.5 137 GLU A N 1
ATOM 1050 C CA . GLU A 1 137 ? -10.859 -24.078 -0.369 1 89.5 137 GLU A CA 1
ATOM 1051 C C . GLU A 1 137 ? -9.68 -24.469 -1.255 1 89.5 137 GLU A C 1
ATOM 1053 O O . GLU A 1 137 ? -9.867 -25.125 -2.287 1 89.5 137 GLU A O 1
ATOM 1058 N N . ALA A 1 138 ? -8.547 -24.078 -0.9 1 90.5 138 ALA A N 1
ATOM 1059 C CA . ALA A 1 138 ? -7.402 -24.219 -1.799 1 90.5 138 ALA A CA 1
ATOM 1060 C C . ALA A 1 138 ? -6.734 -25.578 -1.633 1 90.5 138 ALA A C 1
ATOM 1062 O O . ALA A 1 138 ? -6.551 -26.062 -0.511 1 90.5 138 ALA A O 1
ATOM 1063 N N . GLU A 1 139 ? -6.449 -26.25 -2.723 1 90.25 139 GLU A N 1
ATOM 1064 C CA . GLU A 1 139 ? -5.621 -27.453 -2.691 1 90.25 139 GLU A CA 1
ATOM 1065 C C . GLU A 1 139 ? -4.211 -27.141 -2.203 1 90.25 139 GLU A C 1
ATOM 1067 O O . GLU A 1 139 ? -3.639 -27.891 -1.407 1 90.25 139 GLU A O 1
ATOM 1072 N N . ASP A 1 140 ? -3.699 -26.062 -2.615 1 92.25 140 ASP A N 1
ATOM 1073 C CA . ASP A 1 140 ? -2.418 -25.516 -2.188 1 92.25 140 ASP A CA 1
ATOM 1074 C C . ASP A 1 140 ? -2.598 -24.125 -1.568 1 92.25 140 ASP A C 1
ATOM 1076 O O . ASP A 1 140 ? -2.592 -23.125 -2.277 1 92.25 140 ASP A O 1
ATOM 1080 N N . PRO A 1 141 ? -2.678 -24.078 -0.275 1 92.06 141 PRO A N 1
ATOM 1081 C CA . PRO A 1 141 ? -2.963 -22.812 0.408 1 92.06 141 PRO A CA 1
ATOM 1082 C C . PRO A 1 141 ? -1.899 -21.75 0.144 1 92.06 141 PRO A C 1
ATOM 1084 O O . PRO A 1 141 ? -2.223 -20.562 0.029 1 92.06 141 PRO A O 1
ATOM 1087 N N . ASP A 1 142 ? -0.688 -22.141 0.027 1 92.44 142 ASP A N 1
ATOM 1088 C CA . ASP A 1 142 ? 0.379 -21.172 -0.218 1 92.44 142 ASP A CA 1
ATOM 1089 C C . ASP A 1 142 ? 0.256 -20.562 -1.612 1 92.44 142 ASP A C 1
ATOM 1091 O O . ASP A 1 142 ? 0.489 -19.359 -1.793 1 92.44 142 ASP A O 1
ATOM 1095 N N . GLU A 1 143 ? -0.073 -21.406 -2.506 1 91.62 143 GLU A N 1
ATOM 1096 C CA . GLU A 1 143 ? -0.287 -20.891 -3.855 1 91.62 143 GLU A CA 1
ATOM 1097 C C . GLU A 1 143 ? -1.465 -19.922 -3.896 1 91.62 143 GLU A C 1
ATOM 1099 O O . GLU A 1 143 ? -1.401 -18.891 -4.562 1 91.62 143 GLU A O 1
ATOM 1104 N N . ALA A 1 144 ? -2.531 -20.281 -3.191 1 93.25 144 ALA A N 1
ATOM 1105 C CA . ALA A 1 144 ? -3.699 -19.406 -3.119 1 93.25 144 ALA A CA 1
ATOM 1106 C C . ALA A 1 144 ? -3.344 -18.078 -2.471 1 93.25 144 ALA A C 1
ATOM 1108 O O . ALA A 1 144 ? -3.76 -17.016 -2.949 1 93.25 144 ALA A O 1
ATOM 1109 N N . MET A 1 145 ? -2.549 -18.125 -1.435 1 94.62 145 MET A N 1
ATOM 1110 C CA . MET A 1 145 ? -2.133 -16.906 -0.747 1 94.62 145 MET A CA 1
ATOM 1111 C C . MET A 1 145 ? -1.234 -16.047 -1.641 1 94.62 145 MET A C 1
ATOM 1113 O O . MET A 1 145 ? -1.329 -14.828 -1.636 1 94.62 145 MET A O 1
ATOM 1117 N N . MET A 1 146 ? -0.405 -16.719 -2.381 1 94.12 146 MET A N 1
ATOM 1118 C CA . MET A 1 146 ? 0.463 -15.984 -3.297 1 94.12 146 MET A CA 1
ATOM 1119 C C . MET A 1 146 ? -0.359 -15.203 -4.316 1 94.12 146 MET A C 1
ATOM 1121 O O . MET A 1 146 ? -0.052 -14.047 -4.613 1 94.12 146 MET A O 1
ATOM 1125 N N . LYS A 1 147 ? -1.351 -15.805 -4.793 1 95.19 147 LYS A N 1
ATOM 1126 C CA . LYS A 1 147 ? -2.223 -15.141 -5.762 1 95.19 147 LYS A CA 1
ATOM 1127 C C . LYS A 1 147 ? -2.986 -13.992 -5.113 1 95.19 147 LYS A C 1
ATOM 1129 O O . LYS A 1 147 ? -3.172 -12.938 -5.73 1 95.19 147 LYS A O 1
ATOM 1134 N N . TRP A 1 148 ? -3.398 -14.258 -3.879 1 96.25 148 TRP A N 1
ATOM 1135 C CA . TRP A 1 148 ? -4.07 -13.203 -3.127 1 96.25 148 TRP A CA 1
ATOM 1136 C C . TRP A 1 148 ? -3.158 -11.992 -2.963 1 96.25 148 TRP A C 1
ATOM 1138 O O . TRP A 1 148 ? -3.562 -10.859 -3.25 1 96.25 148 TRP A O 1
ATOM 1148 N N . PHE A 1 149 ? -1.94 -12.203 -2.631 1 97.25 149 PHE A N 1
ATOM 1149 C CA . PHE A 1 149 ? -0.995 -11.117 -2.428 1 97.25 149 PHE A CA 1
ATOM 1150 C C . PHE A 1 149 ? -0.648 -10.445 -3.752 1 97.25 149 PHE A C 1
ATOM 1152 O O . PHE A 1 149 ? -0.415 -9.234 -3.799 1 97.25 149 PHE A O 1
ATOM 1159 N N . ALA A 1 150 ? -0.553 -11.242 -4.793 1 97.5 150 ALA A N 1
ATOM 1160 C CA . ALA A 1 150 ? -0.325 -10.641 -6.105 1 97.5 150 ALA A CA 1
ATOM 1161 C C . ALA A 1 150 ? -1.432 -9.656 -6.457 1 97.5 150 ALA A C 1
ATOM 1163 O O . ALA A 1 150 ? -1.158 -8.555 -6.949 1 97.5 150 ALA A O 1
ATOM 1164 N N . GLY A 1 151 ? -2.688 -10.031 -6.172 1 97.06 151 GLY A N 1
ATOM 1165 C CA . GLY A 1 151 ? -3.797 -9.117 -6.375 1 97.06 151 GLY A CA 1
ATOM 1166 C C . GLY A 1 151 ? -3.674 -7.84 -5.562 1 97.06 151 GLY A C 1
ATOM 1167 O O . GLY A 1 151 ? -3.857 -6.742 -6.094 1 97.06 151 GLY A O 1
ATOM 1168 N N . LYS A 1 152 ? -3.303 -8.039 -4.312 1 96.75 152 LYS A N 1
ATOM 1169 C CA . LYS A 1 152 ? -3.08 -6.887 -3.445 1 96.75 152 LYS A CA 1
ATOM 1170 C C . LYS A 1 152 ? -1.933 -6.02 -3.961 1 96.75 152 LYS A C 1
ATOM 1172 O O . LYS A 1 152 ? -2.01 -4.793 -3.922 1 96.75 152 LYS A O 1
ATOM 1177 N N . GLY A 1 153 ? -0.874 -6.715 -4.395 1 97.12 153 GLY A N 1
ATOM 1178 C CA . GLY A 1 153 ? 0.257 -5.984 -4.941 1 97.12 153 GLY A CA 1
ATOM 1179 C C . GLY A 1 153 ? -0.114 -5.113 -6.129 1 97.12 153 GLY A C 1
ATOM 1180 O O . GLY A 1 153 ? 0.278 -3.945 -6.195 1 97.12 153 GLY A O 1
ATOM 1181 N N . ILE A 1 154 ? -0.854 -5.656 -7.051 1 97.06 154 ILE A N 1
ATOM 1182 C CA . ILE A 1 154 ? -1.311 -4.895 -8.203 1 97.06 154 ILE A CA 1
ATOM 1183 C C . ILE A 1 154 ? -2.162 -3.715 -7.742 1 97.06 154 ILE A C 1
ATOM 1185 O O . ILE A 1 154 ? -1.953 -2.58 -8.18 1 97.06 154 ILE A O 1
ATOM 1189 N N . LEU A 1 155 ? -3.023 -4.023 -6.836 1 95.25 155 LEU A N 1
ATOM 1190 C CA . LEU A 1 155 ? -3.932 -3 -6.332 1 95.25 155 LEU A CA 1
ATOM 1191 C C . LEU A 1 155 ? -3.156 -1.863 -5.676 1 95.25 155 LEU A C 1
ATOM 1193 O O . LEU A 1 155 ? -3.324 -0.698 -6.043 1 95.25 155 LEU A O 1
ATOM 1197 N N . PHE A 1 156 ? -2.275 -2.148 -4.801 1 93.31 156 PHE A N 1
ATOM 1198 C CA . PHE A 1 156 ? -1.565 -1.113 -4.059 1 93.31 156 PHE A CA 1
ATOM 1199 C C . PHE A 1 156 ? -0.623 -0.341 -4.977 1 93.31 156 PHE A C 1
ATOM 1201 O O . PHE A 1 156 ? -0.52 0.884 -4.879 1 93.31 156 PHE A O 1
ATOM 1208 N N . CYS A 1 157 ? 0.056 -1.052 -5.84 1 93.94 157 CYS A N 1
ATOM 1209 C CA . CYS A 1 157 ? 0.928 -0.348 -6.777 1 93.94 157 CYS A CA 1
ATOM 1210 C C . CYS A 1 157 ? 0.125 0.589 -7.672 1 93.94 157 CYS A C 1
ATOM 1212 O O . CYS A 1 157 ? 0.593 1.676 -8.016 1 93.94 157 CYS A O 1
ATOM 1214 N N . SER A 1 158 ? -1.067 0.216 -8.031 1 92.69 158 SER A N 1
ATOM 1215 C CA . SER A 1 158 ? -1.932 1.08 -8.828 1 92.69 158 SER A CA 1
ATOM 1216 C C . SER A 1 158 ? -2.41 2.281 -8.023 1 92.69 158 SER A C 1
ATOM 1218 O O . SER A 1 158 ? -2.35 3.418 -8.492 1 92.69 158 SER A O 1
ATOM 1220 N N . LEU A 1 159 ? -2.834 2.037 -6.789 1 88.38 159 LEU A N 1
ATOM 1221 C CA . LEU A 1 159 ? -3.354 3.105 -5.941 1 88.38 159 LEU A CA 1
ATOM 1222 C C . LEU A 1 159 ? -2.262 4.117 -5.613 1 88.38 159 LEU A C 1
ATOM 1224 O O . LEU A 1 159 ? -2.535 5.316 -5.5 1 88.38 159 LEU A O 1
ATOM 1228 N N . LEU A 1 160 ? -1.057 3.65 -5.527 1 88.25 160 LEU A N 1
ATOM 1229 C CA . LEU A 1 160 ? 0.058 4.5 -5.121 1 88.25 160 LEU A CA 1
ATOM 1230 C C . LEU A 1 160 ? 0.724 5.141 -6.336 1 88.25 160 LEU A C 1
ATOM 1232 O O . LEU A 1 160 ? 1.66 5.93 -6.191 1 88.25 160 LEU A O 1
ATOM 1236 N N . GLY A 1 161 ? 0.256 4.77 -7.527 1 87.94 161 GLY A N 1
ATOM 1237 C CA . GLY A 1 161 ? 0.803 5.344 -8.75 1 87.94 161 GLY A CA 1
ATOM 1238 C C . GLY A 1 161 ? 2.193 4.832 -9.078 1 87.94 161 GLY A C 1
ATOM 1239 O O . GLY A 1 161 ? 2.986 5.535 -9.703 1 87.94 161 GLY A O 1
ATOM 1240 N N . ILE A 1 162 ? 2.506 3.635 -8.594 1 90.25 162 ILE A N 1
ATOM 1241 C CA . ILE A 1 162 ? 3.854 3.123 -8.82 1 90.25 162 ILE A CA 1
ATOM 1242 C C . ILE A 1 162 ? 3.783 1.836 -9.641 1 90.25 162 ILE A C 1
ATOM 1244 O O . ILE A 1 162 ? 4.773 1.107 -9.75 1 90.25 162 ILE A O 1
ATOM 1248 N N . ASN A 1 163 ? 2.598 1.47 -10.141 1 93.94 163 ASN A N 1
ATOM 1249 C CA . ASN A 1 163 ? 2.445 0.296 -10.992 1 93.94 163 ASN A CA 1
ATOM 1250 C C . ASN A 1 163 ? 3.158 0.477 -12.328 1 93.94 163 ASN A C 1
ATOM 1252 O O . ASN A 1 163 ? 2.85 1.402 -13.078 1 93.94 163 ASN A O 1
ATOM 1256 N N . PRO A 1 164 ? 4.109 -0.374 -12.57 1 94.69 164 PRO A N 1
ATOM 1257 C CA . PRO A 1 164 ? 4.867 -0.192 -13.812 1 94.69 164 PRO A CA 1
ATOM 1258 C C . PRO A 1 164 ? 4.086 -0.639 -15.047 1 94.69 164 PRO A C 1
ATOM 1260 O O . PRO A 1 164 ? 4.492 -0.35 -16.172 1 94.69 164 PRO A O 1
ATOM 1263 N N . LEU A 1 165 ? 3.027 -1.388 -14.883 1 94.06 165 LEU A N 1
ATOM 1264 C CA . LEU A 1 165 ? 2.227 -1.877 -16 1 94.06 165 LEU A CA 1
ATOM 1265 C C . LEU A 1 165 ? 1.192 -0.838 -16.422 1 94.06 165 LEU A C 1
ATOM 1267 O O . LEU A 1 165 ? 0.691 -0.079 -15.594 1 94.06 165 LEU A O 1
ATOM 1271 N N . ASP A 1 166 ? 0.914 -0.843 -17.75 1 92.94 166 ASP A N 1
ATOM 1272 C CA . ASP A 1 166 ? -0.216 -0.047 -18.219 1 92.94 166 ASP A CA 1
ATOM 1273 C C . ASP A 1 166 ? -1.541 -0.75 -17.938 1 92.94 166 ASP A C 1
ATOM 1275 O O . ASP A 1 166 ? -1.56 -1.842 -17.359 1 92.94 166 ASP A O 1
ATOM 1279 N N . ASP A 1 167 ? -2.646 -0.137 -18.297 1 93.88 167 ASP A N 1
ATOM 1280 C CA . ASP A 1 167 ? -3.975 -0.653 -17.984 1 93.88 167 ASP A CA 1
ATOM 1281 C C . ASP A 1 167 ? -4.188 -2.033 -18.609 1 93.88 167 ASP A C 1
ATOM 1283 O O . ASP A 1 167 ? -4.793 -2.91 -17.984 1 93.88 167 ASP A O 1
ATOM 1287 N N . GLU A 1 168 ? -3.713 -2.229 -19.75 1 94.62 168 GLU A N 1
ATOM 1288 C CA . GLU A 1 168 ? -3.859 -3.514 -20.438 1 94.62 168 GLU A CA 1
ATOM 1289 C C . GLU A 1 168 ? -3.096 -4.613 -19.703 1 94.62 168 GLU A C 1
ATOM 1291 O O . GLU A 1 168 ? -3.592 -5.734 -19.562 1 94.62 168 GLU A O 1
ATOM 1296 N N . GLY A 1 169 ? -1.845 -4.277 -19.281 1 94.31 169 GLY A N 1
ATOM 1297 C CA . GLY A 1 169 ? -1.056 -5.227 -18.516 1 94.31 169 GLY A CA 1
ATOM 1298 C C . GLY A 1 169 ? -1.693 -5.602 -17.188 1 94.31 169 GLY A C 1
ATOM 1299 O O . GLY A 1 169 ? -1.684 -6.77 -16.797 1 94.31 169 GLY A O 1
ATOM 1300 N N . VAL A 1 170 ? -2.268 -4.652 -16.562 1 96.25 170 VAL A N 1
ATOM 1301 C CA . VAL A 1 170 ? -2.945 -4.875 -15.281 1 96.25 170 VAL A CA 1
ATOM 1302 C C . VAL A 1 170 ? -4.145 -5.797 -15.492 1 96.25 170 VAL A C 1
ATOM 1304 O O . VAL A 1 170 ? -4.312 -6.785 -14.773 1 96.25 170 VAL A O 1
ATOM 1307 N N . ASP A 1 171 ? -4.91 -5.48 -16.484 1 95 171 ASP A N 1
ATOM 1308 C CA . ASP A 1 171 ? -6.09 -6.285 -16.781 1 95 171 ASP A CA 1
ATOM 1309 C C . ASP A 1 171 ? -5.703 -7.727 -17.125 1 95 171 ASP A C 1
ATOM 1311 O O . ASP A 1 171 ? -6.363 -8.664 -16.672 1 95 171 ASP A O 1
ATOM 1315 N N . ARG A 1 172 ? -4.664 -7.852 -17.859 1 94.38 172 ARG A N 1
ATOM 1316 C CA . ARG A 1 172 ? -4.184 -9.172 -18.25 1 94.38 172 ARG A CA 1
ATOM 1317 C C . ARG A 1 172 ? -3.779 -9.992 -17.016 1 94.38 172 ARG A C 1
ATOM 1319 O O . ARG A 1 172 ? -4.137 -11.164 -16.906 1 94.38 172 ARG A O 1
ATOM 1326 N N . LEU A 1 173 ? -3.07 -9.43 -16.109 1 95.56 173 LEU A N 1
ATOM 1327 C CA . LEU A 1 173 ? -2.617 -10.148 -14.922 1 95.56 173 LEU A CA 1
ATOM 1328 C C . LEU A 1 173 ? -3.797 -10.523 -14.031 1 95.56 173 LEU A C 1
ATOM 1330 O O . LEU A 1 173 ? -3.838 -11.625 -13.477 1 95.56 173 LEU A O 1
ATOM 1334 N N . PHE A 1 174 ? -4.758 -9.625 -13.922 1 96.12 174 PHE A N 1
ATOM 1335 C CA . PHE A 1 174 ? -5.934 -9.945 -13.125 1 96.12 174 PHE A CA 1
ATOM 1336 C C . PHE A 1 174 ? -6.695 -11.117 -13.742 1 96.12 174 PHE A C 1
ATOM 1338 O O . PHE A 1 174 ? -7.176 -12 -13.023 1 96.12 174 PHE A O 1
ATOM 1345 N N . ARG A 1 175 ? -6.766 -11.125 -15.047 1 92.25 175 ARG A N 1
ATOM 1346 C CA . ARG A 1 175 ? -7.453 -12.227 -15.719 1 92.25 175 ARG A CA 1
ATOM 1347 C C . ARG A 1 175 ? -6.738 -13.547 -15.469 1 92.25 175 ARG A C 1
ATOM 1349 O O . ARG A 1 175 ? -7.383 -14.578 -15.25 1 92.25 175 ARG A O 1
ATOM 1356 N N . GLN A 1 176 ? -5.484 -13.477 -15.508 1 92.38 176 GLN A N 1
ATOM 1357 C CA . GLN A 1 176 ? -4.699 -14.68 -15.242 1 92.38 176 GLN A CA 1
ATOM 1358 C C . GLN A 1 176 ? -4.871 -15.141 -13.797 1 92.38 176 GLN A C 1
ATOM 1360 O O . GLN A 1 176 ? -4.953 -16.344 -13.531 1 92.38 176 GLN A O 1
ATOM 1365 N N . LEU A 1 177 ? -4.91 -14.227 -12.875 1 93.25 177 LEU A N 1
ATOM 1366 C CA . LEU A 1 177 ? -5.074 -14.547 -11.461 1 93.25 177 LEU A CA 1
ATOM 1367 C C . LEU A 1 177 ? -6.453 -15.141 -11.195 1 93.25 177 LEU A C 1
ATOM 1369 O O . LEU A 1 177 ? -6.598 -16.016 -10.344 1 93.25 177 LEU A O 1
ATOM 1373 N N . GLU A 1 178 ? -7.359 -14.617 -11.945 1 85.56 178 GLU A N 1
ATOM 1374 C CA . GLU A 1 178 ? -8.727 -15.102 -11.781 1 85.56 178 GLU A CA 1
ATOM 1375 C C . GLU A 1 178 ? -8.891 -16.516 -12.344 1 85.56 178 GLU A C 1
ATOM 1377 O O . GLU A 1 178 ? -9.719 -17.281 -11.859 1 85.56 178 GLU A O 1
ATOM 1382 N N . LYS A 1 179 ? -8.172 -16.797 -13.5 1 74.75 179 LYS A N 1
ATOM 1383 C CA . LYS A 1 179 ? -8.297 -18.094 -14.188 1 74.75 179 LYS A CA 1
ATOM 1384 C C . LYS A 1 179 ? -7.629 -19.203 -13.383 1 74.75 179 LYS A C 1
ATOM 1386 O O . LYS A 1 179 ? -7.977 -20.375 -13.531 1 74.75 179 LYS A O 1
ATOM 1391 N N . THR A 1 180 ? -6.492 -18.922 -12.898 1 56.31 180 THR A N 1
ATOM 1392 C CA . THR A 1 180 ? -5.754 -20 -12.227 1 56.31 180 THR A CA 1
ATOM 1393 C C . THR A 1 180 ? -6.676 -20.812 -11.336 1 56.31 180 THR A C 1
ATOM 1395 O O . THR A 1 180 ? -6.332 -21.922 -10.93 1 56.31 180 THR A O 1
ATOM 1398 N N . GLY A 1 181 ? -7.836 -20.359 -11.062 1 49.78 181 GLY A N 1
ATOM 1399 C CA . GLY A 1 181 ? -8.812 -21.203 -10.398 1 49.78 181 GLY A CA 1
ATOM 1400 C C . GLY A 1 181 ? -9.586 -22.094 -11.352 1 49.78 181 GLY A C 1
ATOM 1401 O O . GLY A 1 181 ? -10.477 -22.828 -10.938 1 49.78 181 GLY A O 1
ATOM 1402 N N . GLU A 1 182 ? -9.398 -21.906 -12.633 1 44.47 182 GLU A N 1
ATOM 1403 C CA . GLU A 1 182 ? -10.133 -22.766 -13.555 1 44.47 182 GLU A CA 1
ATOM 1404 C C . GLU A 1 182 ? -9.461 -24.125 -13.711 1 44.47 182 GLU A C 1
ATOM 1406 O O . GLU A 1 182 ? -8.234 -24.219 -13.719 1 44.47 182 GLU A O 1
ATOM 1411 N N . ARG A 1 183 ? -9.938 -25.141 -13.078 1 39.69 183 ARG A N 1
ATOM 1412 C CA . ARG A 1 183 ? -9.57 -26.516 -13.359 1 39.69 183 ARG A CA 1
ATOM 1413 C C . ARG A 1 183 ? -9.422 -26.75 -14.859 1 39.69 183 ARG A C 1
ATOM 1415 O O . ARG A 1 183 ? -10.289 -26.359 -15.641 1 39.69 183 ARG A O 1
ATOM 1422 N N . GLY A 1 184 ? -8.195 -26.766 -15.469 1 32.31 184 GLY A N 1
ATOM 1423 C CA . GLY A 1 184 ? -8.258 -27.609 -16.656 1 32.31 184 GLY A CA 1
ATOM 1424 C C . GLY A 1 184 ? -9 -28.906 -16.422 1 32.31 184 GLY A C 1
ATOM 1425 O O . GLY A 1 184 ? -9.062 -29.391 -15.281 1 32.31 184 GLY A O 1
ATOM 1426 N N . MET B 1 1 ? 38.281 20.438 5.426 1 46.78 1 MET B N 1
ATOM 1427 C CA . MET B 1 1 ? 37.062 19.703 5.047 1 46.78 1 MET B CA 1
ATOM 1428 C C . MET B 1 1 ? 36.156 20.609 4.238 1 46.78 1 MET B C 1
ATOM 1430 O O . MET B 1 1 ? 35.75 21.688 4.695 1 46.78 1 MET B O 1
ATOM 1434 N N . ASP B 1 2 ? 36 20.406 2.961 1 54.78 2 ASP B N 1
ATOM 1435 C CA . ASP B 1 2 ? 35.281 21.297 2.041 1 54.78 2 ASP B CA 1
ATOM 1436 C C . ASP B 1 2 ? 33.781 21.391 2.406 1 54.78 2 ASP B C 1
ATOM 1438 O O . ASP B 1 2 ? 33.25 20.5 3.074 1 54.78 2 ASP B O 1
ATOM 1442 N N . ASN B 1 3 ? 33.281 22.625 2.291 1 55.5 3 ASN B N 1
ATOM 1443 C CA . ASN B 1 3 ? 31.891 22.969 2.602 1 55.5 3 ASN B CA 1
ATOM 1444 C C . ASN B 1 3 ? 30.922 21.891 2.123 1 55.5 3 ASN B C 1
ATOM 1446 O O . ASN B 1 3 ? 29.906 21.625 2.773 1 55.5 3 ASN B O 1
ATOM 1450 N N . ARG B 1 4 ? 31.312 21.344 1.075 1 54.41 4 ARG B N 1
ATOM 1451 C CA . ARG B 1 4 ? 30.453 20.312 0.492 1 54.41 4 ARG B CA 1
ATOM 1452 C C . ARG B 1 4 ? 30.469 19.047 1.348 1 54.41 4 ARG B C 1
ATOM 1454 O O . ARG B 1 4 ? 29.422 18.406 1.532 1 54.41 4 ARG B O 1
ATOM 1461 N N . THR B 1 5 ? 31.594 18.672 1.785 1 55.59 5 THR B N 1
ATOM 1462 C CA . THR B 1 5 ? 31.734 17.5 2.645 1 55.59 5 THR B CA 1
ATOM 1463 C C . THR B 1 5 ? 31.016 17.719 3.973 1 55.59 5 THR B C 1
ATOM 1465 O O . THR B 1 5 ? 30.344 16.812 4.477 1 55.59 5 THR B O 1
ATOM 1468 N N . ARG B 1 6 ? 31.203 18.844 4.484 1 57.81 6 ARG B N 1
ATOM 1469 C CA . ARG B 1 6 ? 30.531 19.172 5.742 1 57.81 6 ARG B CA 1
ATOM 1470 C C . ARG B 1 6 ? 29.016 19.141 5.59 1 57.81 6 ARG B C 1
ATOM 1472 O O . ARG B 1 6 ? 28.312 18.672 6.488 1 57.81 6 ARG B O 1
ATOM 1479 N N . SER B 1 7 ? 28.625 19.547 4.379 1 69.69 7 SER B N 1
ATOM 1480 C CA . SER B 1 7 ? 27.203 19.578 4.07 1 69.69 7 SER B CA 1
ATOM 1481 C C . SER B 1 7 ? 26.625 18.172 3.971 1 69.69 7 SER B C 1
ATOM 1483 O O . SER B 1 7 ? 25.547 17.891 4.5 1 69.69 7 SER B O 1
ATOM 1485 N N . HIS B 1 8 ? 27.5 17.375 3.441 1 71.38 8 HIS B N 1
ATOM 1486 C CA . HIS B 1 8 ? 27.047 16 3.285 1 71.38 8 HIS B CA 1
ATOM 1487 C C . HIS B 1 8 ? 27 15.281 4.629 1 71.38 8 HIS B C 1
ATOM 1489 O O . HIS B 1 8 ? 26.047 14.555 4.914 1 71.38 8 HIS B O 1
ATOM 1495 N N . ARG B 1 9 ? 28.016 15.508 5.422 1 73.31 9 ARG B N 1
ATOM 1496 C CA . ARG B 1 9 ? 28.047 14.898 6.746 1 73.31 9 ARG B CA 1
ATOM 1497 C C . ARG B 1 9 ? 26.875 15.367 7.598 1 73.31 9 ARG B C 1
ATOM 1499 O O . ARG B 1 9 ? 26.281 14.578 8.336 1 73.31 9 ARG B O 1
ATOM 1506 N N . SER B 1 10 ? 26.578 16.609 7.391 1 83 10 SER B N 1
ATOM 1507 C CA . SER B 1 10 ? 25.453 17.172 8.141 1 83 10 SER B CA 1
ATOM 1508 C C . SER B 1 10 ? 24.125 16.562 7.691 1 83 10 SER B C 1
ATOM 1510 O O . SER B 1 10 ? 23.281 16.219 8.516 1 83 10 SER B O 1
ATOM 1512 N N . ARG B 1 11 ? 24.109 16.328 6.406 1 88.56 11 ARG B N 1
ATOM 1513 C CA . ARG B 1 11 ? 22.875 15.781 5.863 1 88.56 11 ARG B CA 1
ATOM 1514 C C . ARG B 1 11 ? 22.656 14.359 6.355 1 88.56 11 ARG B C 1
ATOM 1516 O O . ARG B 1 11 ? 21.531 14 6.754 1 88.56 11 ARG B O 1
ATOM 1523 N N . VAL B 1 12 ? 23.719 13.672 6.434 1 89.38 12 VAL B N 1
ATOM 1524 C CA . VAL B 1 12 ? 23.641 12.281 6.879 1 89.38 12 VAL B CA 1
ATOM 1525 C C . VAL B 1 12 ? 23.25 12.242 8.359 1 89.38 12 VAL B C 1
ATOM 1527 O O . VAL B 1 12 ? 22.438 11.414 8.766 1 89.38 12 VAL B O 1
ATOM 1530 N N . ALA B 1 13 ? 23.766 13.102 9.062 1 91.25 13 ALA B N 1
ATOM 1531 C CA . ALA B 1 13 ? 23.469 13.172 10.484 1 91.25 13 ALA B CA 1
ATOM 1532 C C . ALA B 1 13 ? 21.984 13.5 10.719 1 91.25 13 ALA B C 1
ATOM 1534 O O . ALA B 1 13 ? 21.359 12.969 11.633 1 91.25 13 ALA B O 1
ATOM 1535 N N . ILE B 1 14 ? 21.531 14.344 9.898 1 93.62 14 ILE B N 1
ATOM 1536 C CA . ILE B 1 14 ? 20.141 14.75 10.016 1 93.62 14 ILE B CA 1
ATOM 1537 C C . ILE B 1 14 ? 19.219 13.578 9.656 1 93.62 14 ILE B C 1
ATOM 1539 O O . ILE B 1 14 ? 18.219 13.328 10.328 1 93.62 14 ILE B O 1
ATOM 1543 N N . ILE B 1 15 ? 19.625 12.898 8.664 1 92.38 15 ILE B N 1
ATOM 1544 C CA . ILE B 1 15 ? 18.844 11.742 8.234 1 92.38 15 ILE B CA 1
ATOM 1545 C C . ILE B 1 15 ? 18.828 10.688 9.336 1 92.38 15 ILE B C 1
ATOM 1547 O O . ILE B 1 15 ? 17.781 10.109 9.641 1 92.38 15 ILE B O 1
ATOM 1551 N N . GLU B 1 16 ? 19.953 10.5 9.969 1 92.81 16 GLU B N 1
ATOM 1552 C CA . GLU B 1 16 ? 20.031 9.547 11.07 1 92.81 16 GLU B CA 1
ATOM 1553 C C . GLU B 1 16 ? 19.188 9.992 12.258 1 92.81 16 GLU B C 1
ATOM 1555 O O . GLU B 1 16 ? 18.5 9.172 12.883 1 92.81 16 GLU B O 1
ATOM 1560 N N . ALA B 1 17 ? 19.234 11.211 12.5 1 94.88 17 ALA B N 1
ATOM 1561 C CA . ALA B 1 17 ? 18.422 11.766 13.57 1 94.88 17 ALA B CA 1
ATOM 1562 C C . ALA B 1 17 ? 16.938 11.578 13.281 1 94.88 17 ALA B C 1
ATOM 1564 O O . ALA B 1 17 ? 16.156 11.219 14.172 1 94.88 17 ALA B O 1
ATOM 1565 N N . ALA B 1 18 ? 16.594 11.852 12.031 1 94.31 18 ALA B N 1
ATOM 1566 C CA . ALA B 1 18 ? 15.195 11.688 11.625 1 94.31 18 ALA B CA 1
ATOM 1567 C C . ALA B 1 18 ? 14.742 10.234 11.781 1 94.31 18 ALA B C 1
ATOM 1569 O O . ALA B 1 18 ? 13.625 9.977 12.234 1 94.31 18 ALA B O 1
ATOM 1570 N N . LEU B 1 19 ? 15.594 9.344 11.438 1 90.88 19 LEU B N 1
ATOM 1571 C CA . LEU B 1 19 ? 15.289 7.922 11.586 1 90.88 19 LEU B CA 1
ATOM 1572 C C . LEU B 1 19 ? 15.078 7.555 13.047 1 90.88 19 LEU B C 1
ATOM 1574 O O . LEU B 1 19 ? 14.172 6.785 13.375 1 90.88 19 LEU B O 1
ATOM 1578 N N . HIS B 1 20 ? 15.844 8.109 13.875 1 92.75 20 HIS B N 1
ATOM 1579 C CA . HIS B 1 20 ? 15.703 7.863 15.305 1 92.75 20 HIS B CA 1
ATOM 1580 C C . HIS B 1 20 ? 14.383 8.398 15.836 1 92.75 20 HIS B C 1
ATOM 1582 O O . HIS B 1 20 ? 13.695 7.727 16.609 1 92.75 20 HIS B O 1
ATOM 1588 N N . VAL B 1 21 ? 14.078 9.602 15.414 1 93.75 21 VAL B N 1
ATOM 1589 C CA . VAL B 1 21 ? 12.82 10.211 15.828 1 93.75 21 VAL B CA 1
ATOM 1590 C C . VAL B 1 21 ? 11.648 9.344 15.367 1 93.75 21 VAL B C 1
ATOM 1592 O O . VAL B 1 21 ? 10.727 9.07 16.141 1 93.75 21 VAL B O 1
ATOM 1595 N N . LEU B 1 22 ? 11.758 8.875 14.172 1 88.5 22 LEU B N 1
ATOM 1596 C CA . LEU B 1 22 ? 10.703 8.055 13.602 1 88.5 22 LEU B CA 1
ATOM 1597 C C . LEU B 1 22 ? 10.555 6.738 14.359 1 88.5 22 LEU B C 1
ATOM 1599 O O . LEU B 1 22 ? 9.445 6.316 14.672 1 88.5 22 LEU B O 1
ATOM 1603 N N . ALA B 1 23 ? 11.656 6.152 14.68 1 85.94 23 ALA B N 1
ATOM 1604 C CA . ALA B 1 23 ? 11.664 4.852 15.344 1 85.94 23 ALA B CA 1
ATOM 1605 C C . ALA B 1 23 ? 11.141 4.961 16.766 1 85.94 23 ALA B C 1
ATOM 1607 O O . ALA B 1 23 ? 10.406 4.082 17.234 1 85.94 23 ALA B O 1
ATOM 1608 N N . ARG B 1 24 ? 11.445 6 17.375 1 88 24 ARG B N 1
ATOM 1609 C CA . ARG B 1 24 ? 11.133 6.145 18.781 1 88 24 ARG B CA 1
ATOM 1610 C C . ARG B 1 24 ? 9.758 6.762 18.984 1 88 24 ARG B C 1
ATOM 1612 O O . ARG B 1 24 ? 9 6.332 19.859 1 88 24 ARG B O 1
ATOM 1619 N N . ASN B 1 25 ? 9.438 7.812 18.125 1 87.06 25 ASN B N 1
ATOM 1620 C CA . ASN B 1 25 ? 8.266 8.625 18.422 1 87.06 25 ASN B CA 1
ATOM 1621 C C . ASN B 1 25 ? 7.172 8.438 17.375 1 87.06 25 ASN B C 1
ATOM 1623 O O . ASN B 1 25 ? 6.027 8.836 17.578 1 87.06 25 ASN B O 1
ATOM 1627 N N . GLY B 1 26 ? 7.523 7.82 16.281 1 83.94 26 GLY B N 1
ATOM 1628 C CA . GLY B 1 26 ? 6.543 7.602 15.234 1 83.94 26 GLY B CA 1
ATOM 1629 C C . GLY B 1 26 ? 6.48 8.742 14.234 1 83.94 26 GLY B C 1
ATOM 1630 O O . GLY B 1 26 ? 7.066 9.797 14.453 1 83.94 26 GLY B O 1
ATOM 1631 N N . ALA B 1 27 ? 5.742 8.555 13.133 1 84.94 27 ALA B N 1
ATOM 1632 C CA . ALA B 1 27 ? 5.676 9.477 12.008 1 84.94 27 ALA B CA 1
ATOM 1633 C C . ALA B 1 27 ? 4.98 10.781 12.406 1 84.94 27 ALA B C 1
ATOM 1635 O O . ALA B 1 27 ? 5.332 11.852 11.914 1 84.94 27 ALA B O 1
ATOM 1636 N N . GLY B 1 28 ? 4.051 10.664 13.219 1 82 28 GLY B N 1
ATOM 1637 C CA . GLY B 1 28 ? 3.293 11.836 13.633 1 82 28 GLY B CA 1
ATOM 1638 C C . GLY B 1 28 ? 4.125 12.844 14.406 1 82 28 GLY B C 1
ATOM 1639 O O . GLY B 1 28 ? 3.758 14.016 14.508 1 82 28 GLY B O 1
ATOM 1640 N N . GLN B 1 29 ? 5.227 12.414 14.914 1 87.06 29 GLN B N 1
ATOM 1641 C CA . GLN B 1 29 ? 6.051 13.266 15.758 1 87.06 29 GLN B CA 1
ATOM 1642 C C . GLN B 1 29 ? 7.312 13.719 15.016 1 87.06 29 GLN B C 1
ATOM 1644 O O . GLN B 1 29 ? 8.195 14.328 15.609 1 87.06 29 GLN B O 1
ATOM 1649 N N . LEU B 1 30 ? 7.359 13.32 13.805 1 91.62 30 LEU B N 1
ATOM 1650 C CA . LEU B 1 30 ? 8.477 13.797 12.992 1 91.62 30 LEU B CA 1
ATOM 1651 C C . LEU B 1 30 ? 8.305 15.273 12.641 1 91.62 30 LEU B C 1
ATOM 1653 O O . LEU B 1 30 ? 7.504 15.617 11.766 1 91.62 30 LEU B O 1
ATOM 1657 N N . THR B 1 31 ? 9.031 16.141 13.359 1 93.5 31 THR B N 1
ATOM 1658 C CA . THR B 1 31 ? 9.023 17.578 13.102 1 93.5 31 THR B CA 1
ATOM 1659 C C . THR B 1 31 ? 10.453 18.094 12.93 1 93.5 31 THR B C 1
ATOM 1661 O O . THR B 1 31 ? 11.414 17.438 13.32 1 93.5 31 THR B O 1
ATOM 1664 N N . LEU B 1 32 ? 10.5 19.266 12.328 1 95.5 32 LEU B N 1
ATOM 1665 C CA . LEU B 1 32 ? 11.812 19.891 12.188 1 95.5 32 LEU B CA 1
ATOM 1666 C C . LEU B 1 32 ? 12.461 20.109 13.555 1 95.5 32 LEU B C 1
ATOM 1668 O O . LEU B 1 32 ? 13.648 19.844 13.727 1 95.5 32 LEU B O 1
ATOM 1672 N N . ASP B 1 33 ? 11.641 20.438 14.516 1 96.25 33 ASP B N 1
ATOM 1673 C CA . ASP B 1 33 ? 12.141 20.688 15.867 1 96.25 33 ASP B CA 1
ATOM 1674 C C . ASP B 1 33 ? 12.656 19.391 16.5 1 96.25 33 ASP B C 1
ATOM 1676 O O . ASP B 1 33 ? 13.734 19.375 17.109 1 96.25 33 ASP B O 1
ATOM 1680 N N . ALA B 1 34 ? 11.93 18.391 16.391 1 96.38 34 ALA B N 1
ATOM 1681 C CA . ALA B 1 34 ? 12.312 17.109 16.984 1 96.38 34 ALA B CA 1
ATOM 1682 C C . ALA B 1 34 ? 13.602 16.578 16.359 1 96.38 34 ALA B C 1
ATOM 1684 O O . ALA B 1 34 ? 14.469 16.062 17.062 1 96.38 34 ALA B O 1
ATOM 1685 N N . VAL B 1 35 ? 13.695 16.703 15.031 1 96.75 35 VAL B N 1
ATOM 1686 C CA . VAL B 1 35 ? 14.867 16.219 14.312 1 96.75 35 VAL B CA 1
ATOM 1687 C C . VAL B 1 35 ? 16.094 17.047 14.688 1 96.75 35 VAL B C 1
ATOM 1689 O O . VAL B 1 35 ? 17.172 16.5 14.914 1 96.75 35 VAL B O 1
ATOM 1692 N N . ALA B 1 36 ? 15.891 18.359 14.773 1 96.5 36 ALA B N 1
ATOM 1693 C CA . ALA B 1 36 ? 16.984 19.234 15.164 1 96.5 36 ALA B CA 1
ATOM 1694 C C . ALA B 1 36 ? 17.516 18.875 16.547 1 96.5 36 ALA B C 1
ATOM 1696 O O . ALA B 1 36 ? 18.719 18.75 16.75 1 96.5 36 ALA B O 1
ATOM 1697 N N . ARG B 1 37 ? 16.609 18.688 17.469 1 96.75 37 ARG B N 1
ATOM 1698 C CA . ARG B 1 37 ? 16.969 18.312 18.844 1 96.75 37 ARG B CA 1
ATOM 1699 C C . ARG B 1 37 ? 17.734 16.984 18.875 1 96.75 37 ARG B C 1
ATOM 1701 O O . ARG B 1 37 ? 18.75 16.875 19.547 1 96.75 37 ARG B O 1
ATOM 1708 N N . GLU B 1 38 ? 17.234 16.062 18.141 1 95.94 38 GLU B N 1
ATOM 1709 C CA . GLU B 1 38 ? 17.875 14.742 18.094 1 95.94 38 GLU B CA 1
ATOM 1710 C C . GLU B 1 38 ? 19.281 14.828 17.5 1 95.94 38 GLU B C 1
ATOM 1712 O O . GLU B 1 38 ? 20.188 14.117 17.922 1 95.94 38 GLU B O 1
ATOM 1717 N N . ALA B 1 39 ? 19.422 15.68 16.516 1 95.06 39 ALA B N 1
ATOM 1718 C CA . ALA B 1 39 ? 20.688 15.82 15.797 1 95.06 39 ALA B CA 1
ATOM 1719 C C . ALA B 1 39 ? 21.656 16.703 16.578 1 95.06 39 ALA B C 1
ATOM 1721 O O . ALA B 1 39 ? 22.844 16.797 16.234 1 95.06 39 ALA B O 1
ATOM 1722 N N . GLY B 1 40 ? 21.156 17.406 17.562 1 95.69 40 GLY B N 1
ATOM 1723 C CA . GLY B 1 40 ? 22 18.297 18.344 1 95.69 40 GLY B CA 1
ATOM 1724 C C . GLY B 1 40 ? 22.359 19.578 17.625 1 95.69 40 GLY B C 1
ATOM 1725 O O . GLY B 1 40 ? 23.469 20.078 17.75 1 95.69 40 GLY B O 1
ATOM 1726 N N . ILE B 1 41 ? 21.516 20 16.766 1 94.88 41 ILE B N 1
ATOM 1727 C CA . ILE B 1 41 ? 21.75 21.234 16.031 1 94.88 41 ILE B CA 1
ATOM 1728 C C . ILE B 1 41 ? 20.547 22.172 16.188 1 94.88 41 ILE B C 1
ATOM 1730 O O . ILE B 1 41 ? 19.516 21.766 16.719 1 94.88 41 ILE B O 1
ATOM 1734 N N . SER B 1 42 ? 20.781 23.391 15.805 1 93.69 42 SER B N 1
ATOM 1735 C CA . SER B 1 42 ? 19.672 24.344 15.867 1 93.69 42 SER B CA 1
ATOM 1736 C C . SER B 1 42 ? 18.656 24.094 14.75 1 93.69 42 SER B C 1
ATOM 1738 O O . SER B 1 42 ? 18.984 23.484 13.734 1 93.69 42 SER B O 1
ATOM 1740 N N . LYS B 1 43 ? 17.422 24.5 14.969 1 93 43 LYS B N 1
ATOM 1741 C CA . LYS B 1 43 ? 16.406 24.422 13.922 1 93 43 LYS B CA 1
ATOM 1742 C C . LYS B 1 43 ? 16.859 25.141 12.656 1 93 43 LYS B C 1
ATOM 1744 O O . LYS B 1 43 ? 16.625 24.672 11.547 1 93 43 LYS B O 1
ATOM 1749 N N . GLY B 1 44 ? 17.562 26.266 12.891 1 92.06 44 GLY B N 1
ATOM 1750 C CA . GLY B 1 44 ? 18.125 26.984 11.766 1 92.06 44 GLY B CA 1
ATOM 1751 C C . GLY B 1 44 ? 19.172 26.188 11.008 1 92.06 44 GLY B C 1
ATOM 1752 O O . GLY B 1 44 ? 19.188 26.203 9.773 1 92.06 44 GLY B O 1
ATOM 1753 N N . GLY B 1 45 ? 20 25.578 11.727 1 91.38 45 GLY B N 1
ATOM 1754 C CA . GLY B 1 45 ? 20.984 24.703 11.117 1 91.38 45 GLY B CA 1
ATOM 1755 C C . GLY B 1 45 ? 20.375 23.594 10.297 1 91.38 45 GLY B C 1
ATOM 1756 O O . GLY B 1 45 ? 20.875 23.25 9.227 1 91.38 45 GLY B O 1
ATOM 1757 N N . LEU B 1 46 ? 19.266 23 10.789 1 94.44 46 LEU B N 1
ATOM 1758 C CA . LEU B 1 46 ? 18.562 21.953 10.055 1 94.44 46 LEU B CA 1
ATOM 1759 C C . LEU B 1 46 ? 17.922 22.531 8.797 1 94.44 46 LEU B C 1
ATOM 1761 O O . LEU B 1 46 ? 17.984 21.906 7.73 1 94.44 46 LEU B O 1
ATOM 1765 N N . MET B 1 47 ? 17.406 23.75 8.906 1 94 47 MET B N 1
ATOM 1766 C CA . MET B 1 47 ? 16.609 24.344 7.828 1 94 47 MET B CA 1
ATOM 1767 C C . MET B 1 47 ? 17.5 24.719 6.648 1 94 47 MET B C 1
ATOM 1769 O O . MET B 1 47 ? 17.016 24.875 5.527 1 94 47 MET B O 1
ATOM 1773 N N . HIS B 1 48 ? 18.797 24.844 6.91 1 92.5 48 HIS B N 1
ATOM 1774 C CA . HIS B 1 48 ? 19.734 25.062 5.82 1 92.5 48 HIS B CA 1
ATOM 1775 C C . HIS B 1 48 ? 19.766 23.875 4.859 1 92.5 48 HIS B C 1
ATOM 1777 O O . HIS B 1 48 ? 19.922 24.062 3.65 1 92.5 48 HIS B O 1
ATOM 1783 N N . GLN B 1 49 ? 19.484 22.734 5.434 1 92.69 49 GLN B N 1
ATOM 1784 C CA . GLN B 1 49 ? 19.531 21.516 4.625 1 92.69 49 GLN B CA 1
ATOM 1785 C C . GLN B 1 49 ? 18.125 21.062 4.246 1 92.69 49 GLN B C 1
ATOM 1787 O O . GLN B 1 49 ? 17.906 20.578 3.131 1 92.69 49 GLN B O 1
ATOM 1792 N N . PHE B 1 50 ? 17.297 21.125 5.207 1 94.94 50 PHE B N 1
ATOM 1793 C CA . PHE B 1 50 ? 15.914 20.703 5.023 1 94.94 50 PHE B CA 1
ATOM 1794 C C . PHE B 1 50 ? 14.945 21.766 5.512 1 94.94 50 PHE B C 1
ATOM 1796 O O . PHE B 1 50 ? 14.742 21.922 6.719 1 94.94 50 PHE B O 1
ATOM 1803 N N . ARG B 1 51 ? 14.234 22.266 4.555 1 93.69 51 ARG B N 1
ATOM 1804 C CA . ARG B 1 51 ? 13.375 23.406 4.891 1 93.69 51 ARG B CA 1
ATOM 1805 C C . ARG B 1 51 ? 12.008 22.938 5.375 1 93.69 51 ARG B C 1
ATOM 1807 O O . ARG B 1 51 ? 11.289 23.688 6.035 1 93.69 51 ARG B O 1
ATOM 1814 N N . THR B 1 52 ? 11.695 21.688 4.949 1 91.62 52 THR B N 1
ATOM 1815 C CA . THR B 1 52 ? 10.375 21.188 5.316 1 91.62 52 THR B CA 1
ATOM 1816 C C . THR B 1 52 ? 10.453 19.75 5.809 1 91.62 52 THR B C 1
ATOM 1818 O O . THR B 1 52 ? 11.43 19.047 5.543 1 91.62 52 THR B O 1
ATOM 1821 N N . LYS B 1 53 ? 9.453 19.359 6.488 1 90.5 53 LYS B N 1
ATOM 1822 C CA . LYS B 1 53 ? 9.305 17.984 6.926 1 90.5 53 LYS B CA 1
ATOM 1823 C C . LYS B 1 53 ? 9.266 17.031 5.734 1 90.5 53 LYS B C 1
ATOM 1825 O O . LYS B 1 53 ? 9.852 15.945 5.781 1 90.5 53 LYS B O 1
ATOM 1830 N N . GLU B 1 54 ? 8.648 17.438 4.707 1 89.94 54 GLU B N 1
ATOM 1831 C CA . GLU B 1 54 ? 8.523 16.625 3.496 1 89.94 54 GLU B CA 1
ATOM 1832 C C . GLU B 1 54 ? 9.891 16.375 2.855 1 89.94 54 GLU B C 1
ATOM 1834 O O . GLU B 1 54 ? 10.141 15.305 2.307 1 89.94 54 GLU B O 1
ATOM 1839 N N . ALA B 1 55 ? 10.656 17.359 2.947 1 92.62 55 ALA B N 1
ATOM 1840 C CA . ALA B 1 55 ? 12 17.203 2.402 1 92.62 55 ALA B CA 1
ATOM 1841 C C . ALA B 1 55 ? 12.789 16.141 3.172 1 92.62 55 ALA B C 1
ATOM 1843 O O . ALA B 1 55 ? 13.555 15.375 2.582 1 92.62 55 ALA B O 1
ATOM 1844 N N . ILE B 1 56 ? 12.578 16.125 4.453 1 93.5 56 ILE B N 1
ATOM 1845 C CA . ILE B 1 56 ? 13.219 15.109 5.277 1 93.5 56 ILE B CA 1
ATOM 1846 C C . ILE B 1 56 ? 12.672 13.727 4.914 1 93.5 56 ILE B C 1
ATOM 1848 O O . ILE B 1 56 ? 13.438 12.773 4.75 1 93.5 56 ILE B O 1
ATOM 1852 N N . ILE B 1 57 ? 11.422 13.641 4.75 1 92.44 57 ILE B N 1
ATOM 1853 C CA . ILE B 1 57 ? 10.766 12.383 4.422 1 92.44 57 ILE B CA 1
ATOM 1854 C C . ILE B 1 57 ? 11.266 11.875 3.072 1 92.44 57 ILE B C 1
ATOM 1856 O O . ILE B 1 57 ? 11.555 10.688 2.916 1 92.44 57 ILE B O 1
ATOM 1860 N N . LYS B 1 58 ? 11.352 12.758 2.154 1 92 58 LYS B N 1
ATOM 1861 C CA . LYS B 1 58 ? 11.883 12.391 0.842 1 92 58 LYS B CA 1
ATOM 1862 C C . LYS B 1 58 ? 13.297 11.836 0.955 1 92 58 LYS B C 1
ATOM 1864 O O . LYS B 1 58 ? 13.641 10.844 0.305 1 92 58 LYS B O 1
ATOM 1869 N N . ALA B 1 59 ? 14.055 12.523 1.77 1 92.94 59 ALA B N 1
ATOM 1870 C CA . ALA B 1 59 ? 15.438 12.07 1.962 1 92.94 59 ALA B CA 1
ATOM 1871 C C . ALA B 1 59 ? 15.477 10.703 2.631 1 92.94 59 ALA B C 1
ATOM 1873 O O . ALA B 1 59 ? 16.328 9.867 2.299 1 92.94 59 ALA B O 1
ATOM 1874 N N . LEU B 1 60 ? 14.602 10.477 3.537 1 92.56 60 LEU B N 1
ATOM 1875 C CA . LEU B 1 60 ? 14.5 9.18 4.203 1 92.56 60 LEU B CA 1
ATOM 1876 C C . LEU B 1 60 ? 14.102 8.094 3.211 1 92.56 60 LEU B C 1
ATOM 1878 O O . LEU B 1 60 ? 14.664 6.992 3.232 1 92.56 60 LEU B O 1
ATOM 1882 N N . LEU B 1 61 ? 13.18 8.391 2.371 1 91.69 61 LEU B N 1
ATOM 1883 C CA . LEU B 1 61 ? 12.758 7.449 1.338 1 91.69 61 LEU B CA 1
ATOM 1884 C C . LEU B 1 61 ? 13.922 7.113 0.404 1 91.69 61 LEU B C 1
ATOM 1886 O O . LEU B 1 61 ? 14.156 5.945 0.092 1 91.69 61 LEU B O 1
ATOM 1890 N N . GLU B 1 62 ? 14.602 8.109 -0.002 1 91.25 62 GLU B N 1
ATOM 1891 C CA . GLU B 1 62 ? 15.734 7.902 -0.894 1 91.25 62 GLU B CA 1
ATOM 1892 C C . GLU B 1 62 ? 16.812 7.051 -0.228 1 91.25 62 GLU B C 1
ATOM 1894 O O . GLU B 1 62 ? 17.422 6.195 -0.874 1 91.25 62 GLU B O 1
ATOM 1899 N N . HIS B 1 63 ? 17.016 7.383 0.991 1 90.12 63 HIS B N 1
ATOM 1900 C CA . HIS B 1 63 ? 17.969 6.586 1.762 1 90.12 63 HIS B CA 1
ATOM 1901 C C . HIS B 1 63 ? 17.547 5.121 1.812 1 90.12 63 HIS B C 1
ATOM 1903 O O . HIS B 1 63 ? 18.375 4.223 1.658 1 90.12 63 HIS B O 1
ATOM 1909 N N . HIS B 1 64 ? 16.344 4.867 1.995 1 90.19 64 HIS B N 1
ATOM 1910 C CA . HIS B 1 64 ? 15.812 3.514 2.045 1 90.19 64 HIS B CA 1
ATOM 1911 C C . HIS B 1 64 ? 15.945 2.818 0.695 1 90.19 64 HIS B C 1
ATOM 1913 O O . HIS B 1 64 ? 16.344 1.651 0.629 1 90.19 64 HIS B O 1
ATOM 1919 N N . ILE B 1 65 ? 15.617 3.518 -0.332 1 91.25 65 ILE B N 1
ATOM 1920 C CA . ILE B 1 65 ? 15.711 2.971 -1.682 1 91.25 65 ILE B CA 1
ATOM 1921 C C . ILE B 1 65 ? 17.156 2.562 -1.975 1 91.25 65 ILE B C 1
ATOM 1923 O O . ILE B 1 65 ? 17.406 1.464 -2.479 1 91.25 65 ILE B O 1
ATOM 1927 N N . THR B 1 66 ? 18.047 3.416 -1.624 1 92.31 66 THR B N 1
ATOM 1928 C CA . THR B 1 66 ? 19.453 3.139 -1.854 1 92.31 66 THR B CA 1
ATOM 1929 C C . THR B 1 66 ? 19.906 1.914 -1.062 1 92.31 66 THR B C 1
ATOM 1931 O O . THR B 1 66 ? 20.656 1.081 -1.569 1 92.31 66 THR B O 1
ATOM 1934 N N . TYR B 1 67 ? 19.469 1.854 0.12 1 91.94 67 TYR B N 1
ATOM 1935 C CA . TYR B 1 67 ? 19.797 0.708 0.959 1 91.94 67 TYR B CA 1
ATOM 1936 C C . TYR B 1 67 ? 19.312 -0.59 0.32 1 91.94 67 TYR B C 1
ATOM 1938 O O . TYR B 1 67 ? 20.078 -1.559 0.224 1 91.94 67 TYR B O 1
ATOM 1946 N N . ILE B 1 68 ? 18.125 -0.664 -0.146 1 94.12 68 ILE B N 1
ATOM 1947 C CA . ILE B 1 68 ? 17.547 -1.874 -0.72 1 94.12 68 ILE B CA 1
ATOM 1948 C C . ILE B 1 68 ? 18.25 -2.205 -2.037 1 94.12 68 ILE B C 1
ATOM 1950 O O . ILE B 1 68 ? 18.5 -3.375 -2.338 1 94.12 68 ILE B O 1
ATOM 1954 N N . GLU B 1 69 ? 18.531 -1.183 -2.803 1 94.06 69 GLU B N 1
ATOM 1955 C CA . GLU B 1 69 ? 19.25 -1.401 -4.055 1 94.06 69 GLU B CA 1
ATOM 1956 C C . GLU B 1 69 ? 20.609 -2.029 -3.801 1 94.06 69 GLU B C 1
ATOM 1958 O O . GLU B 1 69 ? 21.031 -2.941 -4.523 1 94.06 69 GLU B O 1
ATOM 1963 N N . THR B 1 70 ? 21.297 -1.487 -2.816 1 96.38 70 THR B N 1
ATOM 1964 C CA . THR B 1 70 ? 22.594 -2.045 -2.457 1 96.38 70 THR B CA 1
ATOM 1965 C C . THR B 1 70 ? 22.453 -3.488 -1.984 1 96.38 70 THR B C 1
ATOM 1967 O O . THR B 1 70 ? 23.234 -4.359 -2.379 1 96.38 70 THR B O 1
ATOM 1970 N N . PHE B 1 71 ? 21.453 -3.746 -1.188 1 96.25 71 PHE B N 1
ATOM 1971 C CA . PHE B 1 71 ? 21.156 -5.094 -0.721 1 96.25 71 PHE B CA 1
ATOM 1972 C C . PHE B 1 71 ? 20.938 -6.035 -1.897 1 96.25 71 PHE B C 1
ATOM 1974 O O . PHE B 1 71 ? 21.469 -7.148 -1.921 1 96.25 71 PHE B O 1
ATOM 1981 N N . GLN B 1 72 ? 20.156 -5.617 -2.861 1 95 72 GLN B N 1
ATOM 1982 C CA . GLN B 1 72 ? 19.828 -6.43 -4.027 1 95 72 GLN B CA 1
ATOM 1983 C C . GLN B 1 72 ? 21.078 -6.723 -4.855 1 95 72 GLN B C 1
ATOM 1985 O O . GLN B 1 72 ? 21.25 -7.824 -5.379 1 95 72 GLN B O 1
ATOM 1990 N N . LYS B 1 73 ? 21.953 -5.719 -4.988 1 95.94 73 LYS B N 1
ATOM 1991 C CA . LYS B 1 73 ? 23.203 -5.918 -5.707 1 95.94 73 LYS B CA 1
ATOM 1992 C C . LYS B 1 73 ? 24.078 -6.965 -5.023 1 95.94 73 LYS B C 1
ATOM 1994 O O . LYS B 1 73 ? 24.625 -7.852 -5.68 1 95.94 73 LYS B O 1
ATOM 1999 N N . ASP B 1 74 ? 24.188 -6.82 -3.732 1 97.19 74 ASP B N 1
ATOM 2000 C CA . ASP B 1 74 ? 24.953 -7.789 -2.961 1 97.19 74 ASP B CA 1
ATOM 2001 C C . ASP B 1 74 ? 24.344 -9.188 -3.066 1 97.19 74 ASP B C 1
ATOM 2003 O O . ASP B 1 74 ? 25.062 -10.18 -3.184 1 97.19 74 ASP B O 1
ATOM 2007 N N . TYR B 1 75 ? 23.047 -9.289 -3.018 1 95.25 75 TYR B N 1
ATOM 2008 C CA . TYR B 1 75 ? 22.344 -10.555 -3.162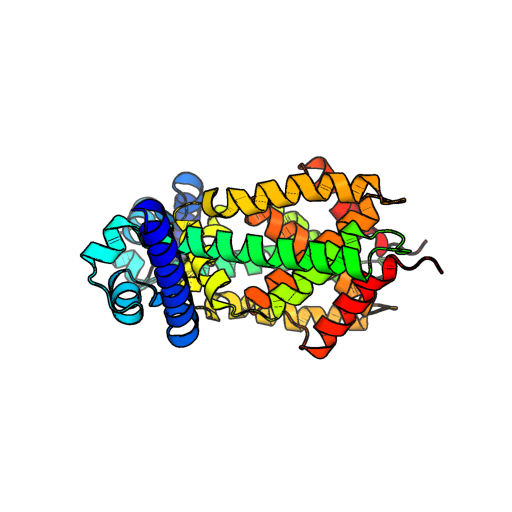 1 95.25 75 TYR B CA 1
ATOM 2009 C C . TYR B 1 75 ? 22.688 -11.227 -4.484 1 95.25 75 TYR B C 1
ATOM 2011 O O . TYR B 1 75 ? 22.938 -12.43 -4.527 1 95.25 75 TYR B O 1
ATOM 2019 N N . LEU B 1 76 ? 22.688 -10.477 -5.539 1 93.88 76 LEU B N 1
ATOM 2020 C CA . LEU B 1 76 ? 22.969 -11.008 -6.867 1 93.88 76 LEU B CA 1
ATOM 2021 C C . LEU B 1 76 ? 24.391 -11.516 -6.961 1 93.88 76 LEU B C 1
ATOM 2023 O O . LEU B 1 76 ? 24.656 -12.562 -7.562 1 93.88 76 LEU B O 1
ATOM 2027 N N . LEU B 1 77 ? 25.297 -10.781 -6.348 1 95.31 77 LEU B N 1
ATOM 2028 C CA . LEU B 1 77 ? 26.703 -11.172 -6.359 1 95.31 77 LEU B CA 1
ATOM 2029 C C . LEU B 1 77 ? 26.922 -12.492 -5.625 1 95.31 77 LEU B C 1
ATOM 2031 O O . LEU B 1 77 ? 27.719 -13.32 -6.043 1 95.31 77 LEU B O 1
ATOM 2035 N N . GLU B 1 78 ? 26.125 -12.672 -4.672 1 94.62 78 GLU B N 1
ATOM 2036 C CA . GLU B 1 78 ? 26.312 -13.828 -3.803 1 94.62 78 GLU B CA 1
ATOM 2037 C C . GLU B 1 78 ? 25.516 -15.031 -4.289 1 94.62 78 GLU B C 1
ATOM 2039 O O . GLU B 1 78 ? 25.922 -16.172 -4.105 1 94.62 78 GLU B O 1
ATOM 2044 N N . ASN B 1 79 ? 24.359 -14.727 -4.895 1 90.25 79 ASN B N 1
ATOM 2045 C CA . ASN B 1 79 ? 23.406 -15.805 -5.133 1 90.25 79 ASN B CA 1
ATOM 2046 C C . ASN B 1 79 ? 22.984 -15.867 -6.598 1 90.25 79 ASN B C 1
ATOM 2048 O O . ASN B 1 79 ? 22.297 -16.812 -7.012 1 90.25 79 ASN B O 1
ATOM 2052 N N . GLY B 1 80 ? 23.359 -14.906 -7.332 1 86.12 80 GLY B N 1
ATOM 2053 C CA . GLY B 1 80 ? 22.766 -14.719 -8.648 1 86.12 80 GLY B CA 1
ATOM 2054 C C . GLY B 1 80 ? 23.156 -15.805 -9.633 1 86.12 80 GLY B C 1
ATOM 2055 O O . GLY B 1 80 ? 22.359 -16.172 -10.508 1 86.12 80 GLY B O 1
ATOM 2056 N N . ASP B 1 81 ? 24.297 -16.266 -9.352 1 86.62 81 ASP B N 1
ATOM 2057 C CA . ASP B 1 81 ? 24.781 -17.25 -10.305 1 86.62 81 ASP B CA 1
ATOM 2058 C C . ASP B 1 81 ? 23.969 -18.547 -10.219 1 86.62 81 ASP B C 1
ATOM 2060 O O . ASP B 1 81 ? 23.766 -19.078 -9.133 1 86.62 81 ASP B O 1
ATOM 2064 N N . GLY B 1 82 ? 23.359 -18.953 -11.359 1 84.5 82 GLY B N 1
ATOM 2065 C CA . GLY B 1 82 ? 22.672 -20.234 -11.422 1 84.5 82 GLY B CA 1
ATOM 2066 C C . GLY B 1 82 ? 21.172 -20.109 -11.227 1 84.5 82 GLY B C 1
ATOM 2067 O O . GLY B 1 82 ? 20.422 -21.062 -11.438 1 84.5 82 GLY B O 1
ATOM 2068 N N . LEU B 1 83 ? 20.75 -18.969 -10.812 1 87.12 83 LEU B N 1
ATOM 2069 C CA . LEU B 1 83 ? 19.312 -18.781 -10.656 1 87.12 83 LEU B CA 1
ATOM 2070 C C . LEU B 1 83 ? 18.656 -18.547 -12.008 1 87.12 83 LEU B C 1
ATOM 2072 O O . LEU B 1 83 ? 19.203 -17.844 -12.867 1 87.12 83 LEU B O 1
ATOM 2076 N N . PRO B 1 84 ? 17.547 -19.219 -12.211 1 87.75 84 PRO B N 1
ATOM 2077 C CA . PRO B 1 84 ? 16.844 -19.016 -13.484 1 87.75 84 PRO B CA 1
ATOM 2078 C C . PRO B 1 84 ? 16.375 -17.578 -13.688 1 87.75 84 PRO B C 1
ATOM 2080 O O . PRO B 1 84 ? 16.328 -17.094 -14.82 1 87.75 84 PRO B O 1
ATOM 2083 N N . GLN B 1 85 ? 16.062 -16.891 -12.641 1 92.44 85 GLN B N 1
ATOM 2084 C CA . GLN B 1 85 ? 15.625 -15.508 -12.68 1 92.44 85 GLN B CA 1
ATOM 2085 C C . GLN B 1 85 ? 16.281 -14.688 -11.57 1 92.44 85 GLN B C 1
ATOM 2087 O O . GLN B 1 85 ? 15.617 -14.312 -10.594 1 92.44 85 GLN B O 1
ATOM 2092 N N . PRO B 1 86 ? 17.5 -14.383 -11.766 1 92 86 PRO B N 1
ATOM 2093 C CA . PRO B 1 86 ? 18.266 -13.742 -10.695 1 92 86 PRO B CA 1
ATOM 2094 C C . PRO B 1 86 ? 17.719 -12.367 -10.32 1 92 86 PRO B C 1
ATOM 2096 O O . PRO B 1 86 ? 17.688 -12 -9.141 1 92 86 PRO B O 1
ATOM 2099 N N . GLU B 1 87 ? 17.281 -11.586 -11.281 1 93.19 87 GLU B N 1
ATOM 2100 C CA . GLU B 1 87 ? 16.75 -10.25 -11 1 93.19 87 GLU B CA 1
ATOM 2101 C C . GLU B 1 87 ? 15.477 -10.32 -10.18 1 93.19 87 GLU B C 1
ATOM 2103 O O . GLU B 1 87 ? 15.289 -9.539 -9.234 1 93.19 87 GLU B O 1
ATOM 2108 N N . LEU B 1 88 ? 14.641 -11.219 -10.539 1 94.5 88 LEU B N 1
ATOM 2109 C CA . LEU B 1 88 ? 13.406 -11.398 -9.773 1 94.5 88 LEU B CA 1
ATOM 2110 C C . LEU B 1 88 ? 13.711 -11.844 -8.344 1 94.5 88 LEU B C 1
ATOM 2112 O O . LEU B 1 88 ? 13.117 -11.328 -7.395 1 94.5 88 LEU B O 1
ATOM 2116 N N . SER B 1 89 ? 14.609 -12.82 -8.25 1 94.06 89 SER B N 1
ATOM 2117 C CA . SER B 1 89 ? 14.984 -13.297 -6.922 1 94.06 89 SER B CA 1
ATOM 2118 C C . SER B 1 89 ? 15.531 -12.156 -6.062 1 94.06 89 SER B C 1
ATOM 2120 O O . SER B 1 89 ? 15.227 -12.078 -4.871 1 94.06 89 SER B O 1
ATOM 2122 N N . ALA B 1 90 ? 16.281 -11.289 -6.68 1 94.44 90 ALA B N 1
ATOM 2123 C CA . ALA B 1 90 ? 16.828 -10.148 -5.965 1 94.44 90 ALA B CA 1
ATOM 2124 C C . ALA B 1 90 ? 15.727 -9.188 -5.52 1 94.44 90 ALA B C 1
ATOM 2126 O O . ALA B 1 90 ? 15.773 -8.648 -4.414 1 94.44 90 ALA B O 1
ATOM 2127 N N . GLU B 1 91 ? 14.789 -8.938 -6.367 1 95.31 91 GLU B N 1
ATOM 2128 C CA . GLU B 1 91 ? 13.656 -8.086 -6.023 1 95.31 91 GLU B CA 1
ATOM 2129 C C . GLU B 1 91 ? 12.875 -8.648 -4.836 1 95.31 91 GLU B C 1
ATOM 2131 O O . GLU B 1 91 ? 12.539 -7.918 -3.904 1 95.31 91 GLU B O 1
ATOM 2136 N N . ILE B 1 92 ? 12.617 -9.938 -4.91 1 96 92 ILE B N 1
ATOM 2137 C CA . ILE B 1 92 ? 11.867 -10.594 -3.85 1 96 92 ILE B CA 1
ATOM 2138 C C . ILE B 1 92 ? 12.656 -10.539 -2.543 1 96 92 ILE B C 1
ATOM 2140 O O . ILE B 1 92 ? 12.094 -10.25 -1.484 1 96 92 ILE B O 1
ATOM 2144 N N . ALA B 1 93 ? 13.93 -10.789 -2.648 1 95.62 93 ALA B N 1
ATOM 2145 C CA . ALA B 1 93 ? 14.781 -10.703 -1.465 1 95.62 93 ALA B CA 1
ATOM 2146 C C . ALA B 1 93 ? 14.766 -9.289 -0.885 1 95.62 93 ALA B C 1
ATOM 2148 O O . ALA B 1 93 ? 14.766 -9.117 0.335 1 95.62 93 ALA B O 1
ATOM 2149 N N . GLY B 1 94 ? 14.797 -8.336 -1.755 1 95.56 94 GLY B N 1
ATOM 2150 C CA . GLY B 1 94 ? 14.695 -6.953 -1.325 1 95.56 94 GLY B CA 1
ATOM 2151 C C . GLY B 1 94 ? 13.391 -6.648 -0.604 1 95.56 94 GLY B C 1
ATOM 2152 O O . GLY B 1 94 ? 13.391 -5.961 0.42 1 95.56 94 GLY B O 1
ATOM 2153 N N . ASP B 1 95 ? 12.281 -7.129 -1.134 1 96.19 95 ASP B N 1
ATOM 2154 C CA . ASP B 1 95 ? 10.984 -6.961 -0.473 1 96.19 95 ASP B CA 1
ATOM 2155 C C . ASP B 1 95 ? 10.992 -7.598 0.914 1 96.19 95 ASP B C 1
ATOM 2157 O O . ASP B 1 95 ? 10.508 -7.008 1.879 1 96.19 95 ASP B O 1
ATOM 2161 N N . ARG B 1 96 ? 11.523 -8.789 0.974 1 96.19 96 ARG B N 1
ATOM 2162 C CA . ARG B 1 96 ? 11.617 -9.484 2.254 1 96.19 96 ARG B CA 1
ATOM 2163 C C . ARG B 1 96 ? 12.422 -8.664 3.26 1 96.19 96 ARG B C 1
ATOM 2165 O O . ARG B 1 96 ? 12 -8.492 4.402 1 96.19 96 ARG B O 1
ATOM 2172 N N . GLU B 1 97 ? 13.531 -8.18 2.834 1 95.19 97 GLU B N 1
ATOM 2173 C CA . GLU B 1 97 ? 14.375 -7.348 3.686 1 95.19 97 GLU B CA 1
ATOM 2174 C C . GLU B 1 97 ? 13.617 -6.113 4.172 1 95.19 97 GLU B C 1
ATOM 2176 O O . GLU B 1 97 ? 13.734 -5.73 5.336 1 95.19 97 GLU B O 1
ATOM 2181 N N . ALA B 1 98 ? 12.883 -5.555 3.33 1 93.44 98 ALA B N 1
ATOM 2182 C CA . ALA B 1 98 ? 12.141 -4.332 3.639 1 93.44 98 ALA B CA 1
ATOM 2183 C C . ALA B 1 98 ? 11.078 -4.59 4.707 1 93.44 98 ALA B C 1
ATOM 2185 O O . ALA B 1 98 ? 10.719 -3.684 5.461 1 93.44 98 ALA B O 1
ATOM 2186 N N . THR B 1 99 ? 10.539 -5.801 4.773 1 93 99 THR B N 1
ATOM 2187 C CA . THR B 1 99 ? 9.531 -6.113 5.777 1 93 99 THR B CA 1
ATOM 2188 C C . THR B 1 99 ? 10.141 -6.102 7.176 1 93 99 THR B C 1
ATOM 2190 O O . THR B 1 99 ? 9.414 -6.043 8.172 1 93 99 THR B O 1
ATOM 2193 N N . THR B 1 100 ? 11.414 -6.227 7.297 1 86.56 100 THR B N 1
ATOM 2194 C CA . THR B 1 100 ? 12.078 -6.309 8.594 1 86.56 100 THR B CA 1
ATOM 2195 C C . THR B 1 100 ? 12.445 -4.918 9.102 1 86.56 100 THR B C 1
ATOM 2197 O O . THR B 1 100 ? 12.836 -4.754 10.258 1 86.56 100 THR B O 1
ATOM 2200 N N . MET B 1 101 ? 12.312 -3.908 8.273 1 81.06 101 MET B N 1
ATOM 2201 C CA . MET B 1 101 ? 12.688 -2.541 8.625 1 81.06 101 MET B CA 1
ATOM 2202 C C . MET B 1 101 ? 11.562 -1.852 9.391 1 81.06 101 MET B C 1
ATOM 2204 O O . MET B 1 101 ? 10.406 -2.273 9.32 1 81.06 101 MET B O 1
ATOM 2208 N N . PRO B 1 102 ? 11.969 -0.804 10.109 1 74 102 PRO B N 1
ATOM 2209 C CA . PRO B 1 102 ? 10.938 -0.096 10.867 1 74 102 PRO B CA 1
ATOM 2210 C C . PRO B 1 102 ? 9.828 0.465 9.977 1 74 102 PRO B C 1
ATOM 2212 O O . PRO B 1 102 ? 10.117 1.105 8.961 1 74 102 PRO B O 1
ATOM 2215 N N . HIS B 1 103 ? 8.617 0.308 10.391 1 80.88 103 HIS B N 1
ATOM 2216 C CA . HIS B 1 103 ? 7.438 0.688 9.617 1 80.88 103 HIS B CA 1
ATOM 2217 C C . HIS B 1 103 ? 7.238 2.199 9.625 1 80.88 103 HIS B C 1
ATOM 2219 O O . HIS B 1 103 ? 6.465 2.732 8.828 1 80.88 103 HIS B O 1
ATOM 2225 N N . SER B 1 104 ? 7.984 2.82 10.461 1 80.38 104 SER B N 1
ATOM 2226 C CA . SER B 1 104 ? 7.766 4.242 10.695 1 80.38 104 SER B CA 1
ATOM 2227 C C . SER B 1 104 ? 8.078 5.062 9.445 1 80.38 104 SER B C 1
ATOM 2229 O O . SER B 1 104 ? 7.41 6.062 9.172 1 80.38 104 SER B O 1
ATOM 2231 N N . ILE B 1 105 ? 9.062 4.59 8.664 1 83.25 105 ILE B N 1
ATOM 2232 C CA . ILE B 1 105 ? 9.398 5.309 7.441 1 83.25 105 ILE B CA 1
ATOM 2233 C C . ILE B 1 105 ? 8.25 5.191 6.445 1 83.25 105 ILE B C 1
ATOM 2235 O O . ILE B 1 105 ? 7.832 6.191 5.855 1 83.25 105 ILE B O 1
ATOM 2239 N N . ALA B 1 106 ? 7.762 3.992 6.316 1 84.31 106 ALA B N 1
ATOM 2240 C CA . ALA B 1 106 ? 6.637 3.77 5.414 1 84.31 106 ALA B CA 1
ATOM 2241 C C . ALA B 1 106 ? 5.434 4.621 5.812 1 84.31 106 ALA B C 1
ATOM 2243 O O . ALA B 1 106 ? 4.816 5.27 4.965 1 84.31 106 ALA B O 1
ATOM 2244 N N . LEU B 1 107 ? 5.168 4.699 7.055 1 84.62 107 LEU B N 1
ATOM 2245 C CA . LEU B 1 107 ? 4.047 5.488 7.559 1 84.62 107 LEU B CA 1
ATOM 2246 C C . LEU B 1 107 ? 4.258 6.973 7.266 1 84.62 107 LEU B C 1
ATOM 2248 O O . LEU B 1 107 ? 3.316 7.672 6.891 1 84.62 107 LEU B O 1
ATOM 2252 N N . ALA B 1 108 ? 5.484 7.398 7.445 1 87.38 108 ALA B N 1
ATOM 2253 C CA . ALA B 1 108 ? 5.797 8.797 7.172 1 87.38 108 ALA B CA 1
ATOM 2254 C C . ALA B 1 108 ? 5.617 9.117 5.688 1 87.38 108 ALA B C 1
ATOM 2256 O O . ALA B 1 108 ? 5.066 10.164 5.336 1 87.38 108 ALA B O 1
ATOM 2257 N N . VAL B 1 109 ? 6.035 8.188 4.906 1 88.31 109 VAL B N 1
ATOM 2258 C CA . VAL B 1 109 ? 5.934 8.375 3.465 1 88.31 109 VAL B CA 1
ATOM 2259 C C . VAL B 1 109 ? 4.469 8.375 3.043 1 88.31 109 VAL B C 1
ATOM 2261 O O . VAL B 1 109 ? 4.031 9.258 2.295 1 88.31 109 VAL B O 1
ATOM 2264 N N . PHE B 1 110 ? 3.709 7.43 3.547 1 86 110 PHE B N 1
ATOM 2265 C CA . PHE B 1 110 ? 2.289 7.371 3.221 1 86 110 PHE B CA 1
ATOM 2266 C C . PHE B 1 110 ? 1.575 8.633 3.682 1 86 110 PHE B C 1
ATOM 2268 O O . PHE B 1 110 ? 0.717 9.164 2.971 1 86 110 PHE B O 1
ATOM 2275 N N . GLY B 1 111 ? 1.924 9.133 4.805 1 84.19 111 GLY B N 1
ATOM 2276 C CA . GLY B 1 111 ? 1.357 10.375 5.309 1 84.19 111 GLY B CA 1
ATOM 2277 C C . GLY B 1 111 ? 1.674 11.57 4.438 1 84.19 111 GLY B C 1
ATOM 2278 O O . GLY B 1 111 ? 0.814 12.422 4.211 1 84.19 111 GLY B O 1
ATOM 2279 N N . ALA B 1 112 ? 2.896 11.594 3.918 1 85.19 112 ALA B N 1
ATOM 2280 C CA . ALA B 1 112 ? 3.348 12.727 3.117 1 85.19 112 ALA B CA 1
ATOM 2281 C C . ALA B 1 112 ? 2.762 12.672 1.708 1 85.19 112 ALA B C 1
ATOM 2283 O O . ALA B 1 112 ? 2.664 13.695 1.028 1 85.19 112 ALA B O 1
ATOM 2284 N N . MET B 1 113 ? 2.373 11.523 1.28 1 84 113 MET B N 1
ATOM 2285 C CA . MET B 1 113 ? 1.859 11.328 -0.073 1 84 113 MET B CA 1
ATOM 2286 C C . MET B 1 113 ? 0.546 12.078 -0.271 1 84 113 MET B C 1
ATOM 2288 O O . MET B 1 113 ? 0.211 12.469 -1.392 1 84 113 MET B O 1
ATOM 2292 N N . ALA B 1 114 ? -0.187 12.18 0.803 1 76.25 114 ALA B N 1
ATOM 2293 C CA . ALA B 1 114 ? -1.443 12.914 0.716 1 76.25 114 ALA B CA 1
ATOM 2294 C C . ALA B 1 114 ? -1.202 14.359 0.269 1 76.25 114 ALA B C 1
ATOM 2296 O O . ALA B 1 114 ? -2.047 14.953 -0.401 1 76.25 114 ALA B O 1
ATOM 2297 N N . GLU B 1 115 ? -0.019 14.82 0.536 1 75.56 115 GLU B N 1
ATOM 2298 C CA . GLU B 1 115 ? 0.338 16.188 0.187 1 75.56 115 GLU B CA 1
ATOM 2299 C C . GLU B 1 115 ? 1.05 16.25 -1.161 1 75.56 115 GLU B C 1
ATOM 2301 O O . GLU B 1 115 ? 0.896 17.219 -1.908 1 75.56 115 GLU B O 1
ATOM 2306 N N . ASP B 1 116 ? 1.854 15.336 -1.391 1 82.12 116 ASP B N 1
ATOM 2307 C CA . ASP B 1 116 ? 2.615 15.266 -2.635 1 82.12 116 ASP B CA 1
ATOM 2308 C C . ASP B 1 116 ? 2.654 13.844 -3.176 1 82.12 116 ASP B C 1
ATOM 2310 O O . ASP B 1 116 ? 3.523 13.055 -2.803 1 82.12 116 ASP B O 1
ATOM 2314 N N . GLN B 1 117 ? 1.852 13.68 -4.184 1 77.62 117 GLN B N 1
ATOM 2315 C CA . GLN B 1 117 ? 1.717 12.328 -4.719 1 77.62 117 GLN B CA 1
ATOM 2316 C C . GLN B 1 117 ? 2.975 11.906 -5.477 1 77.62 117 GLN B C 1
ATOM 2318 O O . GLN B 1 117 ? 3.152 10.734 -5.789 1 77.62 117 GLN B O 1
ATOM 2323 N N . HIS B 1 118 ? 3.834 12.898 -5.723 1 84 118 HIS B N 1
ATOM 2324 C CA . HIS B 1 118 ? 5.031 12.594 -6.504 1 84 118 HIS B CA 1
ATOM 2325 C C . HIS B 1 118 ? 6.172 12.133 -5.605 1 84 118 HIS B C 1
ATOM 2327 O O . HIS B 1 118 ? 7.281 11.883 -6.082 1 84 118 HIS B O 1
ATOM 2333 N N . LEU B 1 119 ? 5.883 12.047 -4.352 1 88 119 LEU B N 1
ATOM 2334 C CA . LEU B 1 119 ? 6.887 11.609 -3.393 1 88 119 LEU B CA 1
ATOM 2335 C C . LEU B 1 119 ? 7.43 10.234 -3.76 1 88 119 LEU B C 1
ATOM 2337 O O . LEU B 1 119 ? 8.586 9.914 -3.475 1 88 119 LEU B O 1
ATOM 2341 N N . LEU B 1 120 ? 6.613 9.43 -4.48 1 90.06 120 LEU B N 1
ATOM 2342 C CA . LEU B 1 120 ? 7.008 8.062 -4.797 1 90.06 120 LEU B CA 1
ATOM 2343 C C . LEU B 1 120 ? 7.598 7.977 -6.199 1 90.06 120 LEU B C 1
ATOM 2345 O O . LEU B 1 120 ? 7.781 6.883 -6.738 1 90.06 120 LEU B O 1
ATOM 2349 N N . ALA B 1 121 ? 7.926 9.125 -6.746 1 91.06 121 ALA B N 1
ATOM 2350 C CA . ALA B 1 121 ? 8.484 9.156 -8.094 1 91.06 121 ALA B CA 1
ATOM 2351 C C . ALA B 1 121 ? 9.727 8.266 -8.195 1 91.06 121 ALA B C 1
ATOM 2353 O O . ALA B 1 121 ? 9.859 7.477 -9.133 1 91.06 121 ALA B O 1
ATOM 2354 N N . PRO B 1 122 ? 10.633 8.305 -7.188 1 90.38 122 PRO B N 1
ATOM 2355 C CA . PRO B 1 122 ? 11.805 7.434 -7.285 1 90.38 122 PRO B CA 1
ATOM 2356 C C . PRO B 1 122 ? 11.445 5.953 -7.25 1 90.38 122 PRO B C 1
ATOM 2358 O O . PRO B 1 122 ? 12.102 5.137 -7.898 1 90.38 122 PRO B O 1
ATOM 2361 N N . VAL B 1 123 ? 10.453 5.605 -6.555 1 91.38 123 VAL B N 1
ATOM 2362 C CA . VAL B 1 123 ? 9.992 4.223 -6.469 1 91.38 123 VAL B CA 1
ATOM 2363 C C . VAL B 1 123 ? 9.383 3.795 -7.809 1 91.38 123 VAL B C 1
ATOM 2365 O O . VAL B 1 123 ? 9.633 2.684 -8.281 1 91.38 123 VAL B O 1
ATOM 2368 N N . ARG B 1 124 ? 8.656 4.715 -8.352 1 91.44 124 ARG B N 1
ATOM 2369 C CA . ARG B 1 124 ? 8.047 4.457 -9.656 1 91.44 124 ARG B CA 1
ATOM 2370 C C . ARG B 1 124 ? 9.117 4.227 -10.719 1 91.44 124 ARG B C 1
ATOM 2372 O O . ARG B 1 124 ? 9 3.312 -11.539 1 91.44 124 ARG B O 1
ATOM 2379 N N . GLU B 1 125 ? 10.062 5.043 -10.727 1 90.56 125 GLU B N 1
ATOM 2380 C CA . GLU B 1 125 ? 11.141 4.93 -11.703 1 90.56 125 GLU B CA 1
ATOM 2381 C C . GLU B 1 125 ? 11.922 3.631 -11.516 1 90.56 125 GLU B C 1
ATOM 2383 O O . GLU B 1 125 ? 12.289 2.975 -12.492 1 90.56 125 GLU B O 1
ATOM 2388 N N . HIS B 1 126 ? 12.141 3.312 -10.297 1 90.06 126 HIS B N 1
ATOM 2389 C CA . HIS B 1 126 ? 12.805 2.047 -10 1 90.06 126 HIS B CA 1
ATOM 2390 C C . HIS B 1 126 ? 11.984 0.865 -10.516 1 90.06 126 HIS B C 1
ATOM 2392 O O . HIS B 1 126 ? 12.531 -0.049 -11.133 1 90.06 126 HIS B O 1
ATOM 2398 N N . ALA B 1 127 ? 10.734 0.912 -10.266 1 91 127 ALA B N 1
ATOM 2399 C CA . ALA B 1 127 ? 9.852 -0.173 -10.688 1 91 1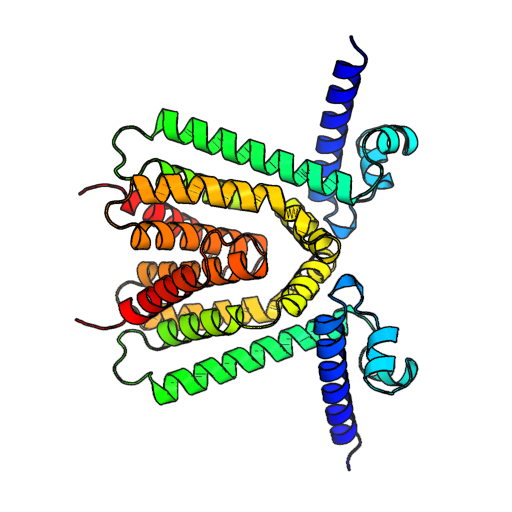27 ALA B CA 1
ATOM 2400 C C . ALA B 1 127 ? 9.844 -0.316 -12.211 1 91 127 ALA B C 1
ATOM 2402 O O . ALA B 1 127 ? 9.883 -1.432 -12.734 1 91 127 ALA B O 1
ATOM 2403 N N . LYS B 1 128 ? 9.852 0.759 -12.875 1 88.81 128 LYS B N 1
ATOM 2404 C CA . LYS B 1 128 ? 9.859 0.75 -14.336 1 88.81 128 LYS B CA 1
ATOM 2405 C C . LYS B 1 128 ? 11.141 0.127 -14.883 1 88.81 128 LYS B C 1
ATOM 2407 O O . LYS B 1 128 ? 11.102 -0.676 -15.812 1 88.81 128 LYS B O 1
ATOM 2412 N N . CYS B 1 129 ? 12.195 0.482 -14.312 1 88.38 129 CYS B N 1
ATOM 2413 C CA . CYS B 1 129 ? 13.492 -0.04 -14.75 1 88.38 129 CYS B CA 1
ATOM 2414 C C . CYS B 1 129 ? 13.602 -1.533 -14.461 1 88.38 129 CYS B C 1
ATOM 2416 O O . CYS B 1 129 ? 14.031 -2.305 -15.312 1 88.38 129 CYS B O 1
ATOM 2418 N N . ARG B 1 130 ? 13.125 -1.903 -13.336 1 89.06 130 ARG B N 1
ATOM 2419 C CA . ARG B 1 130 ? 13.266 -3.291 -12.906 1 89.06 130 ARG B CA 1
ATOM 2420 C C . ARG B 1 130 ? 12.328 -4.203 -13.695 1 89.06 130 ARG B C 1
ATOM 2422 O O . ARG B 1 130 ? 12.688 -5.34 -14.016 1 89.06 130 ARG B O 1
ATOM 2429 N N . THR B 1 131 ? 11.203 -3.713 -13.984 1 87.94 131 THR B N 1
ATOM 2430 C CA . THR B 1 131 ? 10.234 -4.527 -14.711 1 87.94 131 THR B CA 1
ATOM 2431 C C . THR B 1 131 ? 10.781 -4.941 -16.078 1 87.94 131 THR B C 1
ATOM 2433 O O . THR B 1 131 ? 10.562 -6.066 -16.516 1 87.94 131 THR B O 1
ATOM 2436 N N . ALA B 1 132 ? 11.508 -4.09 -16.703 1 87.69 132 ALA B N 1
ATOM 2437 C CA . ALA B 1 132 ? 12.125 -4.41 -17.984 1 87.69 132 ALA B CA 1
ATOM 2438 C C . ALA B 1 132 ? 13.133 -5.543 -17.844 1 87.69 132 ALA B C 1
ATOM 2440 O O . ALA B 1 132 ? 13.18 -6.453 -18.672 1 87.69 132 ALA B O 1
ATOM 2441 N N . LEU B 1 133 ? 13.883 -5.484 -16.797 1 88.56 133 LEU B N 1
ATOM 2442 C CA . LEU B 1 133 ? 14.891 -6.508 -16.547 1 88.56 133 LEU B CA 1
ATOM 2443 C C . LEU B 1 133 ? 14.234 -7.844 -16.219 1 88.56 133 LEU B C 1
ATOM 2445 O O . LEU B 1 133 ? 14.672 -8.891 -16.703 1 88.56 133 LEU B O 1
ATOM 2449 N N . LEU B 1 134 ? 13.195 -7.789 -15.453 1 89.19 134 LEU B N 1
ATOM 2450 C CA . LEU B 1 134 ? 12.484 -9 -15.055 1 89.19 134 LEU B CA 1
ATOM 2451 C C . LEU B 1 134 ? 11.867 -9.688 -16.266 1 89.19 134 LEU B C 1
ATOM 2453 O O . LEU B 1 134 ? 11.953 -10.906 -16.406 1 89.19 134 LEU B O 1
ATOM 2457 N N . ARG B 1 135 ? 11.281 -8.891 -17.125 1 87.75 135 ARG B N 1
ATOM 2458 C CA . ARG B 1 135 ? 10.602 -9.43 -18.281 1 87.75 135 ARG B CA 1
ATOM 2459 C C . ARG B 1 135 ? 11.594 -10.055 -19.266 1 87.75 135 ARG B C 1
ATOM 2461 O O . ARG B 1 135 ? 11.289 -11.062 -19.906 1 87.75 135 ARG B O 1
ATOM 2468 N N . SER B 1 136 ? 12.789 -9.508 -19.266 1 88.5 136 SER B N 1
ATOM 2469 C CA . SER B 1 136 ? 13.781 -9.977 -20.234 1 88.5 136 SER B CA 1
ATOM 2470 C C . SER B 1 136 ? 14.359 -11.32 -19.812 1 88.5 136 SER B C 1
ATOM 2472 O O . SER B 1 136 ? 14.734 -12.133 -20.656 1 88.5 136 SER B O 1
ATOM 2474 N N . GLU B 1 137 ? 14.398 -11.625 -18.578 1 89.75 137 GLU B N 1
ATOM 2475 C CA . GLU B 1 137 ? 15.008 -12.867 -18.109 1 89.75 137 GLU B CA 1
ATOM 2476 C C . GLU B 1 137 ? 13.977 -13.977 -17.984 1 89.75 137 GLU B C 1
ATOM 2478 O O . GLU B 1 137 ? 14.328 -15.156 -17.859 1 89.75 137 GLU B O 1
ATOM 2483 N N . ALA B 1 138 ? 12.773 -13.641 -17.969 1 90.5 138 ALA B N 1
ATOM 2484 C CA . ALA B 1 138 ? 11.727 -14.602 -17.625 1 90.5 138 ALA B CA 1
ATOM 2485 C C . ALA B 1 138 ? 11.258 -15.375 -18.859 1 90.5 138 ALA B C 1
ATOM 2487 O O . ALA B 1 138 ? 11.062 -14.797 -19.922 1 90.5 138 ALA B O 1
ATOM 2488 N N . GLU B 1 139 ? 11.164 -16.672 -18.734 1 90.25 139 GLU B N 1
ATOM 2489 C CA . GLU B 1 139 ? 10.523 -17.484 -19.766 1 90.25 139 GLU B CA 1
ATOM 2490 C C . GLU B 1 139 ? 9.047 -17.125 -19.922 1 90.25 139 GLU B C 1
ATOM 2492 O O . GLU B 1 139 ? 8.539 -17.016 -21.031 1 90.25 139 GLU B O 1
ATOM 2497 N N . ASP B 1 140 ? 8.422 -16.906 -18.875 1 92.31 140 ASP B N 1
ATOM 2498 C CA . ASP B 1 140 ? 7.043 -16.422 -18.781 1 92.31 140 ASP B CA 1
ATOM 2499 C C . ASP B 1 140 ? 6.965 -15.086 -18.062 1 92.31 140 ASP B C 1
ATOM 2501 O O . ASP B 1 140 ? 6.859 -15.047 -16.828 1 92.31 140 ASP B O 1
ATOM 2505 N N . PRO B 1 141 ? 6.934 -14.023 -18.797 1 92.12 141 PRO B N 1
ATOM 2506 C CA . PRO B 1 141 ? 6.973 -12.695 -18.188 1 92.12 141 PRO B CA 1
ATOM 2507 C C . PRO B 1 141 ? 5.785 -12.43 -17.266 1 92.12 141 PRO B C 1
ATOM 2509 O O . PRO B 1 141 ? 5.934 -11.766 -16.234 1 92.12 141 PRO B O 1
ATOM 2512 N N . ASP B 1 142 ? 4.66 -12.93 -17.594 1 92.5 142 ASP B N 1
ATOM 2513 C CA . ASP B 1 142 ? 3.482 -12.711 -16.766 1 92.5 142 ASP B CA 1
ATOM 2514 C C . ASP B 1 142 ? 3.613 -13.43 -15.422 1 92.5 142 ASP B C 1
ATOM 2516 O O . ASP B 1 142 ? 3.219 -12.898 -14.383 1 92.5 142 ASP B O 1
ATOM 2520 N N . GLU B 1 143 ? 4.125 -14.586 -15.516 1 91.69 143 GLU B N 1
ATOM 2521 C CA . GLU B 1 143 ? 4.359 -15.312 -14.273 1 91.69 143 GLU B CA 1
ATOM 2522 C C . GLU B 1 143 ? 5.379 -14.594 -13.398 1 91.69 143 GLU B C 1
ATOM 2524 O O . GLU B 1 143 ? 5.211 -14.516 -12.18 1 91.69 143 GLU B O 1
ATOM 2529 N N . ALA B 1 144 ? 6.434 -14.094 -14.031 1 93.25 144 ALA B N 1
ATOM 2530 C CA . ALA B 1 144 ? 7.449 -13.344 -13.297 1 93.25 144 ALA B CA 1
ATOM 2531 C C . ALA B 1 144 ? 6.855 -12.094 -12.664 1 93.25 144 ALA B C 1
ATOM 2533 O O . ALA B 1 144 ? 7.145 -11.781 -11.508 1 93.25 144 ALA B O 1
ATOM 2534 N N . MET B 1 145 ? 6.008 -11.43 -13.391 1 94.69 145 MET B N 1
ATOM 2535 C CA . MET B 1 145 ? 5.367 -10.219 -12.875 1 94.69 145 MET B CA 1
ATOM 2536 C C . MET B 1 145 ? 4.418 -10.555 -11.727 1 94.69 145 MET B C 1
ATOM 2538 O O . MET B 1 145 ? 4.332 -9.805 -10.75 1 94.69 145 MET B O 1
ATOM 2542 N N . MET B 1 146 ? 3.75 -11.648 -11.867 1 94.12 146 MET B N 1
ATOM 2543 C CA . MET B 1 146 ? 2.854 -12.062 -10.789 1 94.12 146 MET B CA 1
ATOM 2544 C C . MET B 1 146 ? 3.625 -12.281 -9.492 1 94.12 146 MET B C 1
ATOM 2546 O O . MET B 1 146 ? 3.176 -11.875 -8.422 1 94.12 146 MET B O 1
ATOM 2550 N N . LYS B 1 147 ? 4.727 -12.867 -9.594 1 95.12 147 LYS B N 1
ATOM 2551 C CA . LYS B 1 147 ? 5.562 -13.109 -8.422 1 95.12 147 LYS B CA 1
ATOM 2552 C C . LYS B 1 147 ? 6.098 -11.797 -7.852 1 95.12 147 LYS B C 1
ATOM 2554 O O . LYS B 1 147 ? 6.168 -11.633 -6.633 1 95.12 147 LYS B O 1
ATOM 2559 N N . TRP B 1 148 ? 6.453 -10.93 -8.789 1 96.25 148 TRP B N 1
ATOM 2560 C CA . TRP B 1 148 ? 6.902 -9.609 -8.367 1 96.25 148 TRP B CA 1
ATOM 2561 C C . TRP B 1 148 ? 5.816 -8.891 -7.574 1 96.25 148 TRP B C 1
ATOM 2563 O O . TRP B 1 148 ? 6.07 -8.383 -6.48 1 96.25 148 TRP B O 1
ATOM 2573 N N . PHE B 1 149 ? 4.621 -8.93 -8.039 1 97.25 149 PHE B N 1
ATOM 2574 C CA . PHE B 1 149 ? 3.512 -8.258 -7.367 1 97.25 149 PHE B CA 1
ATOM 2575 C C . PHE B 1 149 ? 3.168 -8.953 -6.055 1 97.25 149 PHE B C 1
ATOM 2577 O O . PHE B 1 149 ? 2.764 -8.305 -5.09 1 97.25 149 PHE B O 1
ATOM 2584 N N . ALA B 1 150 ? 3.273 -10.266 -6.055 1 97.5 150 ALA B N 1
ATOM 2585 C CA . ALA B 1 150 ? 3.055 -10.977 -4.797 1 97.5 150 ALA B CA 1
ATOM 2586 C C . ALA B 1 150 ? 4.027 -10.5 -3.723 1 97.5 150 ALA B C 1
ATOM 2588 O O . ALA B 1 150 ? 3.633 -10.281 -2.576 1 97.5 150 ALA B O 1
ATOM 2589 N N . GLY B 1 151 ? 5.301 -10.32 -4.102 1 97 151 GLY B N 1
ATOM 2590 C CA . GLY B 1 151 ? 6.277 -9.766 -3.176 1 97 151 GLY B CA 1
ATOM 2591 C C . GLY B 1 151 ? 5.906 -8.391 -2.67 1 97 151 GLY B C 1
ATOM 2592 O O . GLY B 1 151 ? 5.965 -8.125 -1.466 1 97 151 GLY B O 1
ATOM 2593 N N . LYS B 1 152 ? 5.48 -7.574 -3.613 1 96.75 152 LYS B N 1
ATOM 2594 C CA . LYS B 1 152 ? 5.027 -6.234 -3.25 1 96.75 152 LYS B CA 1
ATOM 2595 C C . LYS B 1 152 ? 3.803 -6.293 -2.34 1 96.75 152 LYS B C 1
ATOM 2597 O O . LYS B 1 152 ? 3.693 -5.52 -1.386 1 96.75 152 LYS B O 1
ATOM 2602 N N . GLY B 1 153 ? 2.896 -7.207 -2.703 1 97.12 153 GLY B N 1
ATOM 2603 C CA . GLY B 1 153 ? 1.711 -7.371 -1.875 1 97.12 153 GLY B CA 1
ATOM 2604 C C . GLY B 1 153 ? 2.031 -7.734 -0.438 1 97.12 153 GLY B C 1
ATOM 2605 O O . GLY B 1 153 ? 1.476 -7.148 0.495 1 97.12 153 GLY B O 1
ATOM 2606 N N . ILE B 1 154 ? 2.904 -8.672 -0.246 1 97.06 154 ILE B N 1
ATOM 2607 C CA . ILE B 1 154 ? 3.326 -9.062 1.095 1 97.06 154 ILE B CA 1
ATOM 2608 C C . ILE B 1 154 ? 3.959 -7.871 1.807 1 97.06 154 ILE B C 1
ATOM 2610 O O . ILE B 1 154 ? 3.615 -7.57 2.953 1 97.06 154 ILE B O 1
ATOM 2614 N N . LEU B 1 155 ? 4.785 -7.211 1.08 1 95.19 155 LEU B N 1
ATOM 2615 C CA . LEU B 1 155 ? 5.492 -6.07 1.648 1 95.19 155 LEU B CA 1
ATOM 2616 C C . LEU B 1 155 ? 4.512 -4.988 2.09 1 95.19 155 LEU B C 1
ATOM 2618 O O . LEU B 1 155 ? 4.535 -4.559 3.244 1 95.19 155 LEU B O 1
ATOM 2622 N N . PHE B 1 156 ? 3.619 -4.605 1.265 1 93.19 156 PHE B N 1
ATOM 2623 C CA . PHE B 1 156 ? 2.709 -3.508 1.579 1 93.19 156 PHE B CA 1
ATOM 2624 C C . PHE B 1 156 ? 1.735 -3.912 2.68 1 93.19 156 PHE B C 1
ATOM 2626 O O . PHE B 1 156 ? 1.446 -3.123 3.58 1 93.19 156 PHE B O 1
ATOM 2633 N N . CYS B 1 157 ? 1.237 -5.117 2.596 1 93.94 157 CYS B N 1
ATOM 2634 C CA . CYS B 1 157 ? 0.342 -5.566 3.656 1 93.94 157 CYS B CA 1
ATOM 2635 C C . CYS B 1 157 ? 1.061 -5.598 5 1 93.94 157 CYS B C 1
ATOM 2637 O O . CYS B 1 157 ? 0.463 -5.297 6.035 1 93.94 157 CYS B O 1
ATOM 2639 N N . SER B 1 158 ? 2.32 -5.934 5.008 1 92.62 158 SER B N 1
ATOM 2640 C CA . SER B 1 158 ? 3.104 -5.922 6.238 1 92.62 158 SER B CA 1
ATOM 2641 C C . SER B 1 158 ? 3.338 -4.496 6.73 1 92.62 158 SER B C 1
ATOM 2643 O O . SER B 1 158 ? 3.141 -4.199 7.91 1 92.62 158 SER B O 1
ATOM 2645 N N . LEU B 1 159 ? 3.697 -3.594 5.824 1 88.31 159 LEU B N 1
ATOM 2646 C CA . LEU B 1 159 ? 3.99 -2.213 6.191 1 88.31 159 LEU B CA 1
ATOM 2647 C C . LEU B 1 159 ? 2.738 -1.512 6.711 1 88.31 159 LEU B C 1
ATOM 2649 O O . LEU B 1 159 ? 2.82 -0.667 7.605 1 88.31 159 LEU B O 1
ATOM 2653 N N . LEU B 1 160 ? 1.612 -1.9 6.191 1 88.31 160 LEU B N 1
ATOM 2654 C CA . LEU B 1 160 ? 0.356 -1.241 6.531 1 88.31 160 LEU B CA 1
ATOM 2655 C C . LEU B 1 160 ? -0.304 -1.915 7.73 1 88.31 160 LEU B C 1
ATOM 2657 O O . LEU B 1 160 ? -1.351 -1.465 8.203 1 88.31 160 LEU B O 1
ATOM 2661 N N . GLY B 1 161 ? 0.29 -3.008 8.203 1 87.94 161 GLY B N 1
ATOM 2662 C CA . GLY B 1 161 ? -0.243 -3.707 9.359 1 87.94 161 GLY B CA 1
ATOM 2663 C C . GLY B 1 161 ? -1.515 -4.477 9.055 1 87.94 161 GLY B C 1
ATOM 2664 O O . GLY B 1 161 ? -2.354 -4.668 9.938 1 87.94 161 GLY B O 1
ATOM 2665 N N . ILE B 1 162 ? -1.675 -4.863 7.797 1 90.31 162 ILE B N 1
ATOM 2666 C CA . ILE B 1 162 ? -2.912 -5.551 7.434 1 90.31 162 ILE B CA 1
ATOM 2667 C C . ILE B 1 162 ? -2.594 -6.953 6.922 1 90.31 162 ILE B C 1
ATOM 2669 O O . ILE B 1 162 ? -3.455 -7.617 6.344 1 90.31 162 ILE B O 1
ATOM 2673 N N . ASN B 1 163 ? -1.339 -7.383 7.027 1 93.94 163 ASN B N 1
ATOM 2674 C CA . ASN B 1 163 ? -0.953 -8.734 6.625 1 93.94 163 ASN B CA 1
ATOM 2675 C C . ASN B 1 163 ? -1.587 -9.789 7.527 1 93.94 163 ASN B C 1
ATOM 2677 O O . ASN B 1 163 ? -1.364 -9.789 8.742 1 93.94 163 ASN B O 1
ATOM 2681 N N . PRO B 1 164 ? -2.377 -10.625 6.93 1 94.56 164 PRO B N 1
ATOM 2682 C CA . PRO B 1 164 ? -3.055 -11.609 7.77 1 94.56 164 PRO B CA 1
ATOM 2683 C C . PRO B 1 164 ? -2.127 -12.734 8.219 1 94.56 164 PRO B C 1
ATOM 2685 O O . PRO B 1 164 ? -2.486 -13.523 9.109 1 94.56 164 PRO B O 1
ATOM 2688 N N . LEU B 1 165 ? -0.99 -12.906 7.605 1 93.94 165 LEU B N 1
ATOM 2689 C CA . LEU B 1 165 ? -0.044 -13.961 7.957 1 93.94 165 LEU B CA 1
ATOM 2690 C C . LEU B 1 165 ? 0.85 -13.523 9.117 1 93.94 165 LEU B C 1
ATOM 2692 O O . LEU B 1 165 ? 1.169 -12.336 9.242 1 93.94 165 LEU B O 1
ATOM 2696 N N . ASP B 1 166 ? 1.223 -14.523 9.93 1 92.75 166 ASP B N 1
ATOM 2697 C CA . ASP B 1 166 ? 2.252 -14.258 10.93 1 92.75 166 ASP B CA 1
ATOM 2698 C C . ASP B 1 166 ? 3.643 -14.25 10.297 1 92.75 166 ASP B C 1
ATOM 2700 O O . ASP B 1 166 ? 3.783 -14.445 9.094 1 92.75 166 ASP B O 1
ATOM 2704 N N . ASP B 1 167 ? 4.668 -14.016 11.094 1 93.81 167 ASP B N 1
ATOM 2705 C CA . ASP B 1 167 ? 6.035 -13.883 10.594 1 93.81 167 ASP B CA 1
ATOM 2706 C C 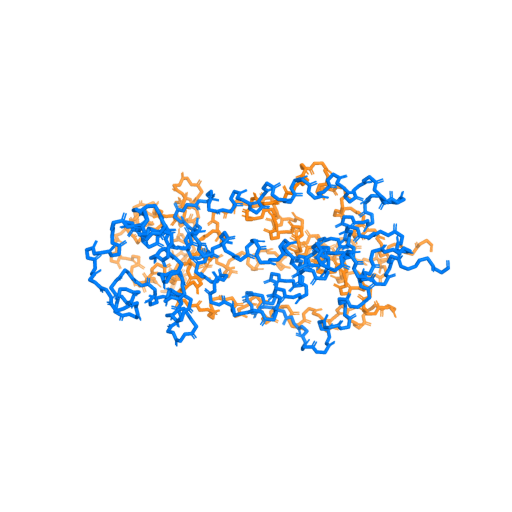. ASP B 1 167 ? 6.492 -15.156 9.891 1 93.81 167 ASP B C 1
ATOM 2708 O O . ASP B 1 167 ? 7.176 -15.102 8.867 1 93.81 167 ASP B O 1
ATOM 2712 N N . GLU B 1 168 ? 6.141 -16.25 10.406 1 94.62 168 GLU B N 1
ATOM 2713 C CA . GLU B 1 168 ? 6.527 -17.531 9.812 1 94.62 168 GLU B CA 1
ATOM 2714 C C . GLU B 1 168 ? 5.883 -17.719 8.438 1 94.62 168 GLU B C 1
ATOM 2716 O O . GLU B 1 168 ? 6.527 -18.203 7.504 1 94.62 168 GLU B O 1
ATOM 2721 N N . GLY B 1 169 ? 4.57 -17.375 8.352 1 94.31 169 GLY B N 1
ATOM 2722 C CA . GLY B 1 169 ? 3.877 -17.453 7.074 1 94.31 169 GLY B CA 1
ATOM 2723 C C . GLY B 1 169 ? 4.465 -16.531 6.023 1 94.31 169 GLY B C 1
ATOM 2724 O O . GLY B 1 169 ? 4.602 -16.906 4.859 1 94.31 169 GLY B O 1
ATOM 2725 N N . VAL B 1 170 ? 4.84 -15.375 6.438 1 96.19 170 VAL B N 1
ATOM 2726 C CA . VAL B 1 170 ? 5.449 -14.406 5.539 1 96.19 170 VAL B CA 1
ATOM 2727 C C . VAL B 1 170 ? 6.785 -14.938 5.027 1 96.19 170 VAL B C 1
ATOM 2729 O O . VAL B 1 170 ? 7.043 -14.93 3.82 1 96.19 170 VAL B O 1
ATOM 2732 N N . ASP B 1 171 ? 7.566 -15.43 5.938 1 95.06 171 ASP B N 1
ATOM 2733 C CA . ASP B 1 171 ? 8.867 -15.969 5.574 1 95.06 171 ASP B CA 1
ATOM 2734 C C . ASP B 1 171 ? 8.727 -17.141 4.605 1 95.06 171 ASP B C 1
ATOM 2736 O O . ASP B 1 171 ? 9.484 -17.25 3.639 1 95.06 171 ASP B O 1
ATOM 2740 N N . ARG B 1 172 ? 7.785 -17.953 4.875 1 94.38 172 ARG B N 1
ATOM 2741 C CA . ARG B 1 172 ? 7.535 -19.125 4.031 1 94.38 172 ARG B CA 1
ATOM 2742 C C . ARG B 1 172 ? 7.164 -18.703 2.613 1 94.38 172 ARG B C 1
ATOM 2744 O O . ARG B 1 172 ? 7.688 -19.25 1.642 1 94.38 172 ARG B O 1
ATOM 2751 N N . LEU B 1 173 ? 6.309 -17.75 2.449 1 95.56 173 LEU B N 1
ATOM 2752 C CA . LEU B 1 173 ? 5.883 -17.312 1.129 1 95.56 173 LEU B CA 1
ATOM 2753 C C . LEU B 1 173 ? 7.039 -16.656 0.378 1 95.56 173 LEU B C 1
ATOM 2755 O O . LEU B 1 173 ? 7.203 -16.859 -0.825 1 95.56 173 LEU B O 1
ATOM 2759 N N . PHE B 1 174 ? 7.84 -15.883 1.095 1 96.19 174 PHE B N 1
ATOM 2760 C CA . PHE B 1 174 ? 8.992 -15.273 0.444 1 96.19 174 PHE B CA 1
ATOM 2761 C C . PHE B 1 174 ? 9.969 -16.344 -0.045 1 96.19 174 PHE B C 1
ATOM 2763 O O . PHE B 1 174 ? 10.516 -16.234 -1.142 1 96.19 174 PHE B O 1
ATOM 2770 N N . ARG B 1 175 ? 10.133 -17.375 0.741 1 92.25 175 ARG B N 1
ATOM 2771 C CA . ARG B 1 175 ? 11.023 -18.453 0.331 1 92.25 175 ARG B CA 1
ATOM 2772 C C . ARG B 1 175 ? 10.5 -19.141 -0.923 1 92.25 175 ARG B C 1
ATOM 2774 O O . ARG B 1 175 ? 11.281 -19.484 -1.818 1 92.25 175 ARG B O 1
ATOM 2781 N N . GLN B 1 176 ? 9.258 -19.328 -0.937 1 92.38 176 GLN B N 1
ATOM 2782 C CA . GLN B 1 176 ? 8.648 -19.953 -2.105 1 92.38 176 GLN B CA 1
ATOM 2783 C C . GLN B 1 176 ? 8.781 -19.062 -3.338 1 92.38 176 GLN B C 1
ATOM 2785 O O . GLN B 1 176 ? 9.031 -19.547 -4.441 1 92.38 176 GLN B O 1
ATOM 2790 N N . LEU B 1 177 ? 8.609 -17.781 -3.17 1 93.25 177 LEU B N 1
ATOM 2791 C CA . LEU B 1 177 ? 8.711 -16.828 -4.27 1 93.25 177 LEU B CA 1
ATOM 2792 C C . LEU B 1 177 ? 10.141 -16.766 -4.801 1 93.25 177 LEU B C 1
ATOM 2794 O O . LEU B 1 177 ? 10.352 -16.594 -6.004 1 93.25 177 LEU B O 1
ATOM 2798 N N . GLU B 1 178 ? 11.008 -16.906 -3.867 1 85.62 178 GLU B N 1
ATOM 2799 C CA . GLU B 1 178 ? 12.422 -16.859 -4.242 1 85.62 178 GLU B CA 1
ATOM 2800 C C . GLU B 1 178 ? 12.836 -18.109 -5.016 1 85.62 178 GLU B C 1
ATOM 2802 O O . GLU B 1 178 ? 13.734 -18.047 -5.855 1 85.62 178 GLU B O 1
ATOM 2807 N N . LYS B 1 179 ? 12.242 -19.312 -4.613 1 74.44 179 LYS B N 1
ATOM 2808 C CA . LYS B 1 179 ? 12.609 -20.594 -5.207 1 74.44 179 LYS B CA 1
ATOM 2809 C C . LYS B 1 179 ? 12.023 -20.734 -6.609 1 74.44 179 LYS B C 1
ATOM 2811 O O . LYS B 1 179 ? 12.523 -21.516 -7.418 1 74.44 179 LYS B O 1
ATOM 2816 N N . THR B 1 180 ? 10.836 -20.328 -6.758 1 55.97 180 THR B N 1
ATOM 2817 C CA . THR B 1 180 ? 10.172 -20.578 -8.039 1 55.97 180 THR B CA 1
ATOM 2818 C C . THR B 1 180 ? 11.117 -20.281 -9.203 1 55.97 180 THR B C 1
ATOM 2820 O O . THR B 1 180 ? 10.898 -20.75 -10.312 1 55.97 180 THR B O 1
ATOM 2823 N N . GLY B 1 181 ? 12.18 -19.609 -8.984 1 49.41 181 GLY B N 1
ATOM 2824 C CA . GLY B 1 181 ? 13.172 -19.5 -10.047 1 49.41 181 GLY B CA 1
ATOM 2825 C C . GLY B 1 181 ? 14.117 -20.688 -10.102 1 49.41 181 GLY B C 1
ATOM 2826 O O . GLY B 1 181 ? 15.055 -20.688 -10.906 1 49.41 181 GLY B O 1
ATOM 2827 N N . GLU B 1 182 ? 14.031 -21.578 -9.156 1 44.56 182 GLU B N 1
ATOM 2828 C CA . GLU B 1 182 ? 14.945 -22.719 -9.219 1 44.56 182 GLU B CA 1
ATOM 2829 C C . GLU B 1 182 ? 14.477 -23.75 -10.227 1 44.56 182 GLU B C 1
ATOM 2831 O O . GLU B 1 182 ? 13.273 -24.016 -10.344 1 44.56 182 GLU B O 1
ATOM 2836 N N . ARG B 1 183 ? 14.992 -23.766 -11.398 1 39.59 183 ARG B N 1
ATOM 2837 C CA . ARG B 1 183 ? 14.852 -24.875 -12.328 1 39.59 183 ARG B CA 1
ATOM 2838 C C . ARG B 1 183 ? 14.906 -26.219 -11.594 1 39.59 183 ARG B C 1
ATOM 2840 O O . ARG B 1 183 ? 15.797 -26.438 -10.773 1 39.59 183 ARG B O 1
ATOM 2847 N N . GLY B 1 184 ? 13.758 -26.922 -11.25 1 32.03 184 GLY B N 1
ATOM 2848 C CA . GLY B 1 184 ? 14.062 -28.344 -11.195 1 32.03 184 GLY B CA 1
ATOM 2849 C C . GLY B 1 184 ? 14.922 -28.812 -12.352 1 32.03 184 GLY B C 1
ATOM 2850 O O . GLY B 1 184 ? 14.914 -28.203 -13.43 1 32.03 184 GLY B O 1
#

pLDDT: mean 88.31, std 11.24, range [32.03, 97.5]

Sequence (368 aa):
MDNRTRSHRSRVAIIEAALHVLARNGAGQLTLDAVAREAGISKGGLMHQFRTKEAIIKALLEHHITYIETFQKDYLLENGDGLPQPELSAEIAGDREATTMPHSIALAVFGAMAEDQHLLAPVREHAKCRTALLRSEAEDPDEAMMKWFAGKGILFCSLLGINPLDDEGVDRLFRQLEKTGERGMDNRTRSHRSRVAIIEAALHVLARNGAGQLTLDAVAREAGISKGGLMHQFRTKEAIIKALLEHHITYIETFQKDYLLENGDGLPQPELSAEIAGDREATTMPHSIALAVFGAMAEDQHLLAPVREHAKCRTALLRSEAEDPDEAMMKWFAGKGILFCSLLGINPLDDEGVDRLFRQLEKTGERG

Foldseek 3Di:
DDPVVVLVVLLVLLLVLQLVCCQPPFLVRRFLCSSCVSSVHDSVVSCVNPVGSLSSLLVNVVVLVVVLVVQLVVQCVVPVPQFLQSLLLSLLVSLVVLLVDDLRSVVNLVVCCVVPVCSCVVVVVVVVVSLVSRCVSDPDSVVSVVLSVVSVVLSVCSSVVNDPDDPVVSVVSSVVSSCVRNDD/DDPVVVLVVLLVLLLVLQLVCCQPPFLVRRFLCSSCVSSVHDSVVSCVNPVGSLSSLLVNVVVLVVVLVVQLVVQCVVPVPQFLQSLLLSLLVSLVVLLVDDLRSVVNLVVCCVVPVCSCVVVVVVCVVSLVSRCVSDPDSVVSVVLSVVSVVLSVCSSVVNDPDDPVVSVVSSVVSSCVRPDD

Radius of gyration: 22.25 Å; Cα contacts (8 Å, |Δi|>4): 452; chains: 2; bounding box: 76×55×39 Å

Solvent-accessible surface area (backbone atoms only — not comparable to full-atom values): 18880 Å² total; per-residue (Å²): 129,54,72,65,55,55,49,47,53,50,50,51,45,44,51,51,20,40,51,47,42,20,72,73,63,28,40,71,56,58,38,62,62,53,28,15,57,64,51,71,47,47,54,66,64,42,38,74,78,38,79,44,58,64,52,48,48,51,51,49,51,50,52,49,52,51,51,41,52,52,49,25,52,53,44,35,74,74,54,25,78,88,41,59,33,36,64,50,33,23,50,40,51,33,33,56,54,54,61,73,46,76,47,30,59,58,34,36,48,36,28,46,32,32,75,34,67,64,72,46,47,68,57,24,54,50,38,43,57,47,50,55,55,38,44,69,55,33,94,49,39,66,60,50,48,43,51,52,24,19,35,46,13,50,30,50,26,49,62,62,69,36,46,67,60,54,72,68,54,49,52,51,51,51,51,51,63,43,42,73,30,53,73,125,131,55,72,64,55,54,49,48,54,49,49,50,44,43,51,52,18,40,50,48,42,21,70,74,62,27,38,70,56,58,38,61,62,53,28,15,58,63,50,71,46,49,55,67,63,41,40,75,77,37,81,43,60,65,52,48,47,50,50,50,51,50,51,50,52,50,51,40,52,52,49,26,51,53,44,35,73,74,53,26,77,86,43,59,32,36,65,50,33,24,51,40,51,34,34,57,55,55,62,75,47,74,47,31,60,58,34,35,48,36,26,46,32,31,74,35,71,64,71,47,48,69,56,24,52,49,38,44,58,46,49,55,54,37,43,70,55,35,94,49,40,66,59,50,48,43,50,51,24,19,34,46,14,50,30,49,27,50,62,62,67,35,46,66,60,54,73,67,54,49,52,51,52,52,50,51,61,43,42,71,32,54,74,126

Organism: NCBI:txid207340

InterPro domains:
  IPR001647 DNA-binding HTH domain, TetR-type [PF00440] (14-60)
  IPR001647 DNA-binding HTH domain, TetR-type [PR00455] (14-27)
  IPR001647 DNA-binding HTH domain, TetR-type [PR00455] (35-58)
  IPR001647 DNA-binding HTH domain, TetR-type [PS50977] (8-68)
  IPR009057 Homedomain-like superfamily [SSF46689] (4-81)
  IPR041479 TetR transcriptional regulator CgmR-like, C-terminal domain [PF17937] (103-179)
  IPR050109 HTH-type, TetR-like transcriptional regulator [PTHR30055] (4-140)

Secondary structure (DSSP, 8-state):
--HHHHHHHHHHHHHHHHHHHHHHH-GGG--HHHHHHHHTS-HHHHHTT-SSHHHHHHHHHHHHHHHHHHHHHHHHHHH-TT-SSHHHHHHHHHHHHHHTS-HHHHHHHHHHHTT-GGGGHHHHHHHHHHHHHHHHH-SSHHHHHHHHHHHHHHHHHHHTT---S-HHHHHHHHHHHHHTTS--/--HHHHHHHHHHHHHHHHHHHHHHH-GGG--HHH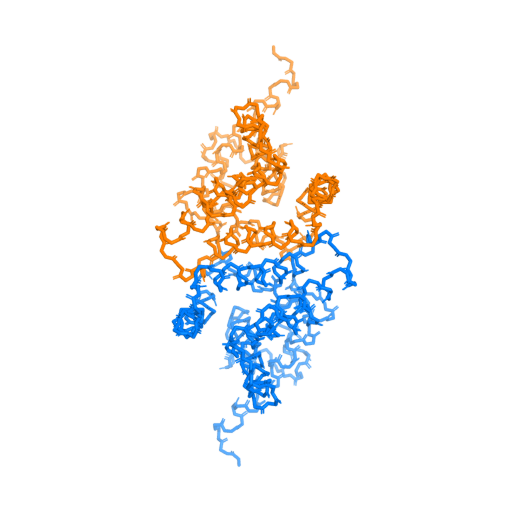HHHHHTS-HHHHHHH-SSHHHHHHHHHHHHHHHHHHHHHHHHHHH-TT-SSHHHHHHHHHHHHHHTS-HHHHHHHHHHHTT-GGGGHHHHHHHHHHHHHHHHH-SSHHHHHHHHHHHHHHHHHHHTT---S-HHHHHHHHHHHHHTTS--